Protein AF-A0A940QB55-F1 (afdb_monomer_lite)

Foldseek 3Di:
DVVVVVVVVVVVVVVLVPPDDPPDDDDDDDDPQPQCVVPVVQKDFQDKFKWFFQAWWFFASDPVDDHGQGIDHGGDIWIFGIWGQDPVRFIKTFTWDDPPPPDPDTTTGIDTCVRIDTDDFLVNQCVVCVVQKDFDDCLCQPPQDDAWFFWARHVLADTLDIGGRQFADHCVRDVPDPCQPFGIWHADPLRWIKGWGQWGATRVGDIDGGIIARSVCRPDPDCVVSPDDSVPRPDDDPPPPPPQDPVNSVVVVVVVVCVVCVDPPPPVPVVVVVVVVVVVVVVVVVVVD

Structure (mmCIF, N/CA/C/O backbone):
data_AF-A0A940QB55-F1
#
_entry.id   AF-A0A940QB55-F1
#
loop_
_atom_site.group_PDB
_atom_site.id
_atom_site.type_symbol
_atom_site.label_atom_id
_atom_site.label_alt_id
_atom_site.label_comp_id
_atom_site.label_asym_id
_atom_site.label_entity_id
_atom_site.label_seq_id
_atom_site.pdbx_PDB_ins_code
_atom_site.Cartn_x
_atom_site.Cartn_y
_atom_site.Cartn_z
_atom_site.occupancy
_atom_site.B_iso_or_equiv
_atom_site.auth_seq_id
_atom_site.auth_comp_id
_atom_site.auth_asym_id
_atom_site.auth_atom_id
_atom_site.pdbx_PDB_model_num
ATOM 1 N N . MET A 1 1 ? -44.542 10.609 -43.716 1.00 54.72 1 MET A N 1
ATOM 2 C CA . MET A 1 1 ? -43.859 11.717 -43.005 1.00 54.72 1 MET A CA 1
ATOM 3 C C . MET A 1 1 ? -44.189 11.763 -41.510 1.00 54.72 1 MET A C 1
ATOM 5 O O . MET A 1 1 ? -43.273 11.590 -40.723 1.00 54.72 1 MET A O 1
ATOM 9 N N . LYS A 1 2 ? -45.463 11.872 -41.085 1.00 52.88 2 LYS A N 1
ATOM 10 C CA . LYS A 1 2 ? -45.844 11.951 -39.650 1.00 52.88 2 LYS A CA 1
ATOM 11 C C . LYS A 1 2 ? -45.345 10.788 -38.764 1.00 52.88 2 LYS A C 1
ATOM 13 O O . LYS A 1 2 ? -44.892 11.028 -37.656 1.00 52.88 2 LYS A O 1
ATOM 18 N N . ARG A 1 3 ? -45.372 9.541 -39.261 1.00 61.94 3 ARG A N 1
ATOM 19 C CA . ARG A 1 3 ? -44.905 8.355 -38.508 1.00 61.94 3 ARG A CA 1
ATOM 20 C C . ARG A 1 3 ? -43.384 8.317 -38.310 1.00 61.94 3 ARG A C 1
ATOM 22 O O . ARG A 1 3 ? -42.925 7.931 -37.249 1.00 61.94 3 ARG A O 1
ATOM 29 N N . ILE A 1 4 ? -42.624 8.786 -39.303 1.00 72.06 4 ILE A N 1
ATOM 30 C CA . ILE A 1 4 ? -41.155 8.859 -39.238 1.00 72.06 4 ILE A CA 1
ATOM 31 C C . ILE A 1 4 ? -40.734 9.919 -38.215 1.00 72.06 4 ILE A C 1
ATOM 33 O O . ILE A 1 4 ? -39.857 9.671 -37.399 1.00 72.06 4 ILE A O 1
ATOM 37 N N . MET A 1 5 ? -41.421 11.064 -38.195 1.00 69.62 5 MET A N 1
ATOM 38 C CA . MET A 1 5 ? -41.139 12.146 -37.248 1.00 69.62 5 MET A CA 1
ATOM 39 C C . MET A 1 5 ? -41.408 11.737 -35.791 1.00 69.62 5 MET A C 1
ATOM 41 O O . MET A 1 5 ? -40.635 12.093 -34.911 1.00 69.62 5 MET A O 1
ATOM 45 N N . ILE A 1 6 ? -42.452 10.933 -35.547 1.00 78.94 6 ILE A N 1
ATOM 46 C CA . ILE A 1 6 ? -42.757 10.368 -34.221 1.00 78.94 6 ILE A CA 1
ATOM 47 C C . ILE A 1 6 ? -41.680 9.366 -33.782 1.00 78.94 6 ILE A C 1
ATOM 49 O O . ILE A 1 6 ? -41.240 9.423 -32.639 1.00 78.94 6 ILE A O 1
ATOM 53 N N . CYS A 1 7 ? -41.217 8.487 -34.680 1.00 75.94 7 CYS A N 1
ATOM 54 C CA . CYS A 1 7 ? -40.133 7.552 -34.371 1.00 75.94 7 CYS A CA 1
ATOM 55 C C . CYS A 1 7 ? -38.822 8.277 -34.045 1.00 75.94 7 CYS A C 1
ATOM 57 O O . CYS A 1 7 ? -38.175 7.932 -33.065 1.00 75.94 7 CYS A O 1
ATOM 59 N N . VAL A 1 8 ? -38.463 9.318 -34.805 1.00 80.56 8 VAL A N 1
ATOM 60 C CA . VAL A 1 8 ? -37.256 10.118 -34.537 1.00 80.56 8 VAL A CA 1
ATOM 61 C C . VAL A 1 8 ? -37.351 10.819 -33.179 1.00 80.56 8 VAL A C 1
ATOM 63 O O . VAL A 1 8 ? -36.394 10.784 -32.411 1.00 80.56 8 VAL A O 1
ATOM 66 N N . PHE A 1 9 ? -38.513 11.382 -32.833 1.00 77.88 9 PHE A N 1
ATOM 67 C CA . PHE A 1 9 ? -38.719 12.018 -31.528 1.00 77.88 9 PHE A CA 1
ATOM 68 C C . PHE A 1 9 ? -38.646 11.018 -30.364 1.00 77.88 9 PHE A C 1
ATOM 70 O O . PHE A 1 9 ? -38.050 11.325 -29.337 1.00 77.88 9 PHE A O 1
ATOM 77 N N . LEU A 1 10 ? -39.199 9.812 -30.532 1.00 78.75 10 LEU A N 1
ATOM 78 C CA . LEU A 1 10 ? -39.105 8.728 -29.547 1.00 78.75 10 LEU A CA 1
ATOM 79 C C . LEU A 1 10 ? -37.671 8.221 -29.377 1.00 78.75 10 LEU A C 1
ATOM 81 O O . LEU A 1 10 ? -37.257 7.977 -28.250 1.00 78.75 10 LEU A O 1
ATOM 85 N N . CYS A 1 11 ? -36.901 8.106 -30.461 1.00 73.69 11 CYS A N 1
ATOM 86 C CA . CYS A 1 11 ? -35.489 7.730 -30.392 1.00 73.69 11 CYS A CA 1
ATOM 87 C C . CYS A 1 11 ? -34.655 8.789 -29.659 1.00 73.69 11 CYS A C 1
ATOM 89 O O . CYS A 1 11 ? -33.849 8.432 -28.807 1.00 73.69 11 CYS A O 1
ATOM 91 N N . ILE A 1 12 ? -34.883 10.080 -29.924 1.00 75.31 12 ILE A N 1
ATOM 92 C CA . ILE A 1 12 ? -34.192 11.175 -29.221 1.00 75.31 12 ILE A CA 1
ATOM 93 C C . ILE A 1 12 ? -34.605 11.217 -27.740 1.00 75.31 12 ILE A C 1
ATOM 95 O O . ILE A 1 12 ? -33.749 11.358 -26.869 1.00 75.31 12 ILE A O 1
ATOM 99 N N . ALA A 1 13 ? -35.893 11.021 -27.436 1.00 73.06 13 ALA A N 1
ATOM 100 C CA . ALA A 1 13 ? -36.384 10.947 -26.061 1.00 73.06 13 ALA A CA 1
ATOM 101 C C . ALA A 1 13 ? -35.797 9.743 -25.301 1.00 73.06 13 ALA A C 1
ATOM 103 O O . ALA A 1 13 ? -35.349 9.900 -24.169 1.00 73.06 13 ALA A O 1
ATOM 104 N N . LEU A 1 14 ? -35.714 8.566 -25.930 1.00 68.94 14 LEU A N 1
ATOM 105 C CA . LEU A 1 14 ? -35.063 7.388 -25.349 1.00 68.94 14 LEU A CA 1
ATOM 106 C C . LEU A 1 14 ? -33.572 7.642 -25.091 1.00 68.94 14 LEU A C 1
ATOM 108 O O . LEU A 1 14 ? -33.109 7.390 -23.984 1.00 68.94 14 LEU A O 1
ATOM 112 N N . LEU A 1 15 ? -32.843 8.223 -26.049 1.00 67.06 15 LEU A N 1
ATOM 113 C CA . LEU A 1 15 ? -31.425 8.570 -25.881 1.00 67.06 15 LEU A CA 1
ATOM 114 C C . LEU A 1 15 ? -31.189 9.580 -24.743 1.00 67.06 15 LEU A C 1
ATOM 116 O O . LEU A 1 15 ? -30.159 9.510 -24.083 1.00 67.06 15 LEU A O 1
ATOM 120 N N . SER A 1 16 ? -32.150 10.470 -24.461 1.00 62.12 16 SER A N 1
ATOM 121 C CA . SER A 1 16 ? -32.064 11.408 -23.330 1.00 62.12 16 SER A CA 1
ATOM 122 C C . SER A 1 16 ? -32.343 10.776 -21.958 1.00 62.12 16 SER A C 1
ATOM 124 O O . SER A 1 16 ? -31.808 11.244 -20.957 1.00 62.12 16 SER A O 1
ATOM 126 N N . VAL A 1 17 ? -33.130 9.692 -21.897 1.00 61.66 17 VAL A N 1
ATOM 127 C CA . VAL A 1 17 ? -33.381 8.926 -20.657 1.00 61.66 17 VAL A CA 1
ATOM 128 C C . VAL A 1 17 ? -32.209 7.991 -20.334 1.00 61.66 17 VAL A C 1
ATOM 130 O O . VAL A 1 17 ? -31.945 7.722 -19.166 1.00 61.66 17 VAL A O 1
ATOM 133 N N . PHE A 1 18 ? -31.451 7.567 -21.350 1.00 54.59 18 PHE A N 1
ATOM 134 C CA . PHE A 1 18 ? -30.158 6.886 -21.200 1.00 54.59 18 PHE A CA 1
ATOM 135 C C . PHE A 1 18 ? -28.970 7.858 -21.137 1.00 54.59 18 PHE A C 1
ATOM 137 O O . PHE A 1 18 ? -27.846 7.456 -21.438 1.00 54.59 18 PHE A O 1
ATOM 144 N N . GLY A 1 19 ? -29.203 9.125 -20.761 1.00 52.44 19 GLY A N 1
ATOM 145 C CA . GLY A 1 19 ? -28.137 10.082 -20.470 1.00 52.44 19 GLY A CA 1
ATOM 146 C C . GLY A 1 19 ? -27.117 9.424 -19.546 1.00 52.44 19 GLY A C 1
ATOM 147 O O . GLY A 1 19 ? -27.460 9.030 -18.431 1.00 52.44 19 GLY A O 1
ATOM 148 N N . GLY A 1 20 ? -25.915 9.202 -20.084 1.00 55.72 20 GLY A N 1
ATOM 149 C CA . GLY A 1 20 ? -24.907 8.327 -19.503 1.00 55.72 20 GLY A CA 1
ATOM 150 C C . GLY A 1 20 ? -24.698 8.642 -18.033 1.00 55.72 20 GLY A C 1
ATOM 151 O O . GLY A 1 20 ? -24.507 9.800 -17.660 1.00 55.72 20 GLY A O 1
ATOM 152 N N . LYS A 1 21 ? -24.743 7.608 -17.190 1.00 51.72 21 LYS A N 1
ATOM 153 C CA . LYS A 1 21 ? -24.207 7.736 -15.839 1.00 51.72 21 LYS A CA 1
ATOM 154 C C . LYS A 1 21 ? -22.779 8.245 -16.002 1.00 51.72 21 LYS A C 1
ATOM 156 O O . LYS A 1 21 ? -22.009 7.630 -16.738 1.00 51.72 21 LYS A O 1
ATOM 161 N N . ALA A 1 22 ? -22.456 9.371 -15.373 1.00 53.03 22 ALA A N 1
ATOM 162 C CA . ALA A 1 22 ? -21.068 9.753 -15.202 1.00 53.03 22 ALA A CA 1
ATOM 163 C C . ALA A 1 22 ? -20.411 8.602 -14.436 1.00 53.03 22 ALA A C 1
ATOM 165 O O . ALA A 1 22 ? -20.727 8.365 -13.271 1.00 53.03 22 ALA A O 1
ATOM 166 N N . VAL A 1 23 ? -19.608 7.811 -15.140 1.00 49.75 23 VAL A N 1
ATOM 167 C CA . VAL A 1 23 ? -18.734 6.831 -14.515 1.00 49.75 23 VAL A CA 1
ATOM 168 C C . VAL A 1 23 ? -17.526 7.641 -14.095 1.00 49.75 23 VAL A C 1
ATOM 170 O O . VAL A 1 23 ? -16.747 8.085 -14.937 1.00 49.75 23 VAL A O 1
ATOM 173 N N . PHE A 1 24 ? -17.446 7.927 -12.805 1.00 47.84 24 PHE A N 1
ATOM 174 C CA . PHE A 1 24 ? -16.219 8.423 -12.214 1.00 47.84 24 PHE A CA 1
ATOM 175 C C . PHE A 1 24 ? -15.298 7.211 -12.129 1.00 47.84 24 PHE A C 1
ATOM 177 O O . PHE A 1 24 ? -15.602 6.257 -11.420 1.00 47.84 24 PHE A O 1
ATOM 184 N N . ALA A 1 25 ? -14.270 7.194 -12.971 1.00 49.06 25 ALA A N 1
ATOM 185 C CA . ALA A 1 25 ? -13.170 6.263 -12.806 1.00 49.06 25 ALA A CA 1
ATOM 186 C C . ALA A 1 25 ? -12.277 6.813 -11.694 1.00 49.06 25 ALA A C 1
ATOM 188 O O . ALA A 1 25 ? -12.025 8.022 -11.659 1.00 49.06 25 ALA A O 1
ATOM 189 N N . ASP A 1 26 ? -11.826 5.942 -10.798 1.00 56.31 26 ASP A N 1
ATOM 190 C CA . ASP A 1 26 ? -10.832 6.308 -9.800 1.00 56.31 26 ASP A CA 1
ATOM 191 C C . ASP A 1 26 ? -9.563 6.790 -10.511 1.00 56.31 26 ASP A C 1
ATOM 193 O O . ASP A 1 26 ? -9.083 6.168 -11.463 1.00 56.31 26 ASP A O 1
ATOM 197 N N . ALA A 1 27 ? -9.047 7.944 -10.088 1.00 65.69 27 ALA A N 1
ATOM 198 C CA . ALA A 1 27 ? -7.796 8.465 -10.610 1.00 65.69 27 ALA A CA 1
ATOM 199 C C . ALA A 1 27 ? -6.645 7.705 -9.943 1.00 65.69 27 ALA A C 1
ATOM 201 O O . ALA A 1 27 ? -6.356 7.908 -8.764 1.00 65.69 27 ALA A O 1
ATOM 202 N N . ILE A 1 28 ? -5.995 6.824 -10.700 1.00 71.88 28 ILE A N 1
ATOM 203 C CA . ILE A 1 28 ? -4.749 6.188 -10.276 1.00 71.88 28 ILE A CA 1
ATOM 204 C C . ILE A 1 28 ? -3.623 7.193 -10.519 1.00 71.88 28 ILE A C 1
ATOM 206 O O . ILE A 1 28 ? -3.554 7.815 -11.578 1.00 71.88 28 ILE A O 1
ATOM 210 N N . ALA A 1 29 ? -2.751 7.378 -9.529 1.00 75.25 29 ALA A N 1
ATOM 211 C CA . ALA A 1 29 ? -1.549 8.177 -9.717 1.00 75.25 29 ALA A CA 1
ATOM 212 C C . ALA A 1 29 ? -0.678 7.533 -10.807 1.00 75.25 29 ALA A C 1
ATOM 214 O O . ALA A 1 29 ? -0.324 6.362 -10.703 1.00 75.25 29 ALA A O 1
ATOM 215 N N . GLU A 1 30 ? -0.331 8.296 -11.838 1.00 82.38 30 GLU A N 1
ATOM 216 C CA . GLU A 1 30 ? 0.499 7.818 -12.943 1.00 82.38 30 GLU A CA 1
ATOM 217 C C . GLU A 1 30 ? 1.975 8.219 -12.746 1.00 82.38 30 GLU A C 1
ATOM 219 O O . GLU A 1 30 ? 2.271 9.231 -12.089 1.00 82.38 30 GLU A O 1
ATOM 224 N N . PRO A 1 31 ? 2.936 7.448 -13.286 1.00 83.25 31 PRO A N 1
ATOM 225 C CA . PRO A 1 31 ? 4.327 7.876 -13.375 1.00 83.25 31 PRO A CA 1
ATOM 226 C C . PRO A 1 31 ? 4.440 9.133 -14.244 1.00 83.25 31 PRO A C 1
ATOM 228 O O . PRO A 1 31 ? 3.692 9.278 -15.201 1.00 83.25 31 PRO A O 1
ATOM 231 N N . ALA A 1 32 ? 5.407 10.009 -13.958 1.00 83.19 32 ALA A N 1
ATOM 232 C CA . ALA A 1 32 ? 5.678 11.189 -14.788 1.00 83.19 32 ALA A CA 1
ATOM 233 C C . ALA A 1 32 ? 6.551 10.867 -16.025 1.00 83.19 32 ALA A C 1
ATOM 235 O O . ALA A 1 32 ? 6.978 11.768 -16.749 1.00 83.19 32 ALA A O 1
ATOM 236 N N . ASN A 1 33 ? 6.813 9.580 -16.270 1.00 89.31 33 ASN A N 1
ATOM 237 C CA . ASN A 1 33 ? 7.751 9.110 -17.274 1.00 89.31 33 ASN A CA 1
ATOM 238 C C . ASN A 1 33 ? 7.129 9.171 -18.679 1.00 89.31 33 ASN A C 1
ATOM 240 O O . ASN A 1 33 ? 6.020 8.685 -18.913 1.00 89.31 33 ASN A O 1
ATOM 244 N N . GLN A 1 34 ? 7.873 9.719 -19.643 1.00 90.69 34 GLN A N 1
ATOM 245 C CA . GLN A 1 34 ? 7.370 9.938 -21.002 1.00 90.69 34 GLN A CA 1
ATOM 246 C C . GLN A 1 34 ? 7.014 8.634 -21.732 1.00 90.69 34 GLN A C 1
ATOM 248 O O . GLN A 1 34 ? 5.987 8.582 -22.404 1.00 90.69 34 GLN A O 1
ATOM 253 N N . PHE A 1 35 ? 7.811 7.569 -21.579 1.00 93.25 35 PHE A N 1
ATOM 254 C CA . PHE A 1 35 ? 7.523 6.293 -22.239 1.00 93.25 35 PHE A CA 1
ATOM 255 C C . PHE A 1 35 ? 6.192 5.697 -21.766 1.00 93.25 35 PHE A C 1
ATOM 257 O O . PHE A 1 35 ? 5.425 5.205 -22.595 1.00 93.25 35 PHE A O 1
ATOM 264 N N . TYR A 1 36 ? 5.893 5.789 -20.463 1.00 91.81 36 TYR A N 1
ATOM 265 C CA . TYR A 1 36 ? 4.592 5.386 -19.921 1.00 91.81 36 TYR A CA 1
ATOM 266 C C . TYR A 1 36 ? 3.453 6.185 -20.572 1.00 91.81 36 TYR A C 1
ATOM 268 O O . TYR A 1 36 ? 2.487 5.595 -21.050 1.00 91.81 36 TYR A O 1
ATOM 276 N N . HIS A 1 37 ? 3.572 7.515 -20.643 1.00 90.75 37 HIS A N 1
ATOM 277 C CA . HIS A 1 37 ? 2.527 8.370 -21.220 1.00 90.75 37 HIS A CA 1
ATOM 278 C C . HIS A 1 37 ? 2.306 8.144 -22.719 1.00 90.75 37 HIS A C 1
ATOM 280 O O . HIS A 1 37 ? 1.178 8.284 -23.199 1.00 90.75 37 HIS A O 1
ATOM 286 N N . ASP A 1 38 ? 3.357 7.773 -23.448 1.00 94.06 38 ASP A N 1
ATOM 287 C CA . ASP A 1 38 ? 3.263 7.439 -24.868 1.00 94.06 38 ASP A CA 1
ATOM 288 C C . ASP A 1 38 ? 2.656 6.041 -25.090 1.00 94.06 38 ASP A C 1
ATOM 290 O O . ASP A 1 38 ? 1.961 5.827 -26.087 1.00 94.06 38 ASP A O 1
ATOM 294 N N . ASN A 1 39 ? 2.847 5.109 -24.144 1.00 92.94 39 ASN A N 1
ATOM 295 C CA . ASN A 1 39 ? 2.444 3.700 -24.263 1.00 92.94 39 ASN A CA 1
ATOM 296 C C . ASN A 1 39 ? 1.624 3.176 -23.056 1.00 92.94 39 ASN A C 1
ATOM 298 O O . ASN A 1 39 ? 1.875 2.071 -22.566 1.00 92.94 39 ASN A O 1
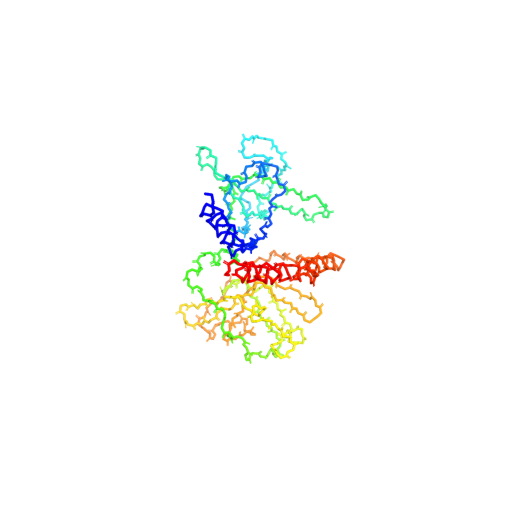ATOM 302 N N . PRO A 1 40 ? 0.581 3.883 -22.576 1.00 88.25 40 PRO A N 1
ATOM 303 C CA . PRO A 1 40 ? -0.070 3.549 -21.305 1.00 88.25 40 PRO A CA 1
ATOM 304 C C . PRO A 1 40 ? -0.850 2.229 -21.362 1.00 88.25 40 PRO A C 1
ATOM 306 O O . PRO A 1 40 ? -1.083 1.591 -20.345 1.00 88.25 40 PRO A O 1
ATOM 309 N N . ARG A 1 41 ? -1.262 1.798 -22.562 1.00 91.31 41 ARG A N 1
ATOM 310 C CA . ARG A 1 41 ? -2.000 0.538 -22.772 1.00 91.31 41 ARG A CA 1
ATOM 311 C C . ARG A 1 41 ? -1.107 -0.695 -22.812 1.00 91.31 41 ARG A C 1
ATOM 313 O O . ARG A 1 41 ? -1.628 -1.805 -22.792 1.00 91.31 41 ARG A O 1
ATOM 320 N N . GLU A 1 42 ? 0.196 -0.490 -22.936 1.00 94.19 42 GLU A N 1
ATOM 321 C CA . GLU A 1 42 ? 1.201 -1.554 -22.932 1.00 94.19 42 GLU A CA 1
ATOM 322 C C . GLU A 1 42 ? 1.790 -1.751 -21.530 1.00 94.19 42 GLU A C 1
ATOM 324 O O . GLU A 1 42 ? 2.576 -2.667 -21.308 1.00 94.19 42 GLU A O 1
ATOM 329 N N . CYS A 1 43 ? 1.381 -0.907 -20.578 1.00 92.75 43 CYS A N 1
ATOM 330 C CA . CYS A 1 43 ? 1.761 -0.992 -19.181 1.00 92.75 43 CYS A CA 1
ATOM 331 C C . CYS A 1 43 ? 0.618 -1.614 -18.368 1.00 92.75 43 CYS A C 1
ATOM 333 O O . CYS A 1 43 ? -0.520 -1.144 -18.403 1.00 92.75 43 CYS A O 1
ATOM 335 N N . GLU A 1 44 ? 0.926 -2.660 -17.611 1.00 92.81 44 GLU A N 1
ATOM 336 C CA . GLU A 1 44 ? 0.021 -3.280 -16.651 1.00 92.81 44 GLU A CA 1
ATOM 337 C C . GLU A 1 44 ? 0.128 -2.573 -15.299 1.00 92.81 44 GLU A C 1
ATOM 339 O O . GLU A 1 44 ? 1.228 -2.338 -14.799 1.00 92.81 44 GLU A O 1
ATOM 344 N N . PHE A 1 45 ? -1.014 -2.242 -14.694 1.00 88.88 45 PHE A N 1
ATOM 345 C CA . PHE A 1 45 ? -1.064 -1.743 -13.323 1.00 88.88 45 PHE A CA 1
ATOM 346 C C . PHE A 1 45 ? -1.037 -2.919 -12.339 1.00 88.88 45 PHE A C 1
ATOM 348 O O . PHE A 1 45 ? -1.907 -3.784 -12.402 1.00 88.88 45 PHE A O 1
ATOM 355 N N . ILE A 1 46 ? -0.071 -2.925 -11.418 1.00 85.81 46 ILE A N 1
ATOM 356 C CA . ILE A 1 46 ? 0.190 -4.038 -10.482 1.00 85.81 46 ILE A CA 1
ATOM 357 C C . ILE A 1 46 ? -0.078 -3.680 -9.012 1.00 85.81 46 ILE A C 1
ATOM 359 O O . ILE A 1 46 ? 0.485 -4.305 -8.113 1.00 85.81 46 ILE A O 1
ATOM 363 N N . SER A 1 47 ? -0.897 -2.652 -8.760 1.00 82.19 47 SER A N 1
ATOM 364 C CA . SER A 1 47 ? -0.975 -1.968 -7.461 1.00 82.19 47 SER A CA 1
ATOM 365 C C . SER A 1 47 ? 0.377 -1.357 -7.055 1.00 82.19 47 SER A C 1
ATOM 367 O O . SER A 1 47 ? 1.440 -1.728 -7.543 1.00 82.19 47 SER A O 1
ATOM 369 N N . TRP A 1 48 ? 0.382 -0.352 -6.179 1.00 82.56 48 TRP A N 1
ATOM 370 C CA . TRP A 1 48 ? 1.649 0.257 -5.763 1.00 82.56 48 TRP A CA 1
ATOM 371 C C . TRP A 1 48 ? 2.472 -0.726 -4.921 1.00 82.56 48 TRP A C 1
ATOM 373 O O . TRP A 1 48 ? 2.061 -1.142 -3.838 1.00 82.56 48 TRP A O 1
ATOM 383 N N . ARG A 1 49 ? 3.652 -1.089 -5.421 1.00 85.31 49 ARG A N 1
ATOM 384 C CA . ARG A 1 49 ? 4.584 -2.028 -4.798 1.00 85.31 49 ARG A CA 1
ATOM 385 C C . ARG A 1 49 ? 5.874 -1.345 -4.381 1.00 85.31 49 ARG A C 1
ATOM 387 O O . ARG A 1 49 ? 6.326 -0.391 -5.016 1.00 85.31 49 ARG A O 1
ATOM 394 N N . SER A 1 50 ? 6.463 -1.878 -3.317 1.00 87.56 50 SER A N 1
ATOM 395 C CA . SER A 1 50 ? 7.786 -1.503 -2.826 1.00 87.56 50 SER A CA 1
ATOM 396 C C . SER A 1 50 ? 8.766 -2.613 -3.178 1.00 87.56 50 SER A C 1
ATOM 398 O O . SER A 1 50 ? 8.469 -3.787 -2.968 1.00 87.56 50 SER A O 1
ATOM 400 N N . PHE A 1 51 ? 9.944 -2.254 -3.672 1.00 89.75 51 PHE A N 1
ATOM 401 C CA . PHE A 1 51 ? 10.976 -3.215 -4.041 1.00 89.75 51 PHE A CA 1
ATOM 402 C C . PHE A 1 51 ? 12.326 -2.822 -3.457 1.00 89.75 51 PHE A C 1
ATOM 404 O O . PHE A 1 51 ? 12.684 -1.647 -3.470 1.00 89.75 51 PHE A O 1
ATOM 411 N N . GLU A 1 52 ? 13.094 -3.809 -3.006 1.00 92.81 52 GLU A N 1
ATOM 412 C CA . GLU A 1 52 ? 14.514 -3.661 -2.702 1.00 92.81 52 GLU A CA 1
ATOM 413 C C . GLU A 1 52 ? 15.343 -3.962 -3.956 1.00 92.81 52 GLU A C 1
ATOM 415 O O . GLU A 1 52 ? 15.151 -4.978 -4.631 1.00 92.81 52 GLU A O 1
ATOM 420 N N . VAL A 1 53 ? 16.297 -3.089 -4.260 1.00 92.62 53 VAL A N 1
ATOM 421 C CA . VAL A 1 53 ? 17.216 -3.251 -5.389 1.00 92.62 53 VAL A CA 1
ATOM 422 C C . VAL A 1 53 ? 18.287 -4.295 -5.052 1.00 92.62 53 VAL A C 1
ATOM 424 O O . VAL A 1 53 ? 19.037 -4.156 -4.083 1.00 92.62 53 VAL A O 1
ATOM 427 N N . ARG A 1 54 ? 18.405 -5.348 -5.869 1.00 95.00 54 ARG A N 1
ATOM 428 C CA . ARG A 1 54 ? 19.298 -6.496 -5.604 1.00 95.00 54 ARG A CA 1
ATOM 429 C C . ARG A 1 54 ? 20.760 -6.231 -5.957 1.00 95.00 54 ARG A C 1
ATOM 431 O O . ARG A 1 54 ? 21.662 -6.819 -5.346 1.00 95.00 54 ARG A O 1
ATOM 438 N N . GLU A 1 55 ? 20.989 -5.357 -6.928 1.00 93.19 55 GLU A N 1
ATOM 439 C CA . GLU A 1 55 ? 22.304 -4.964 -7.431 1.00 93.19 55 GLU A CA 1
ATOM 440 C C . GLU A 1 55 ? 22.277 -3.546 -8.010 1.00 93.19 55 GLU A C 1
ATOM 442 O O . GLU A 1 55 ? 21.240 -3.098 -8.498 1.00 93.19 55 GLU A O 1
ATOM 447 N N . ASP A 1 56 ? 23.416 -2.847 -7.965 1.00 93.44 56 ASP A N 1
ATOM 448 C CA . ASP A 1 56 ? 23.568 -1.518 -8.567 1.00 93.44 56 ASP A CA 1
ATOM 449 C C . ASP A 1 56 ? 23.122 -1.549 -10.034 1.00 93.44 56 ASP A C 1
ATOM 451 O O . ASP A 1 56 ? 23.674 -2.296 -10.846 1.00 93.44 56 ASP A O 1
ATOM 455 N N . SER A 1 57 ? 22.115 -0.744 -10.364 1.00 91.94 57 SER A N 1
ATOM 456 C CA . SER A 1 57 ? 21.406 -0.830 -11.638 1.00 91.94 57 SER A CA 1
ATOM 457 C C . SER A 1 57 ? 21.109 0.557 -12.202 1.00 91.94 57 SER A C 1
ATOM 459 O O . SER A 1 57 ? 20.708 1.456 -11.460 1.00 91.94 57 SER A O 1
ATOM 461 N N . PRO A 1 58 ? 21.288 0.774 -13.518 1.00 91.44 58 PRO A N 1
ATOM 462 C CA . PRO A 1 58 ? 20.855 2.013 -14.141 1.00 91.44 58 PRO A CA 1
ATOM 463 C C . PRO A 1 58 ? 19.327 2.079 -14.172 1.00 91.44 58 PRO A C 1
ATOM 465 O O . PRO A 1 58 ? 18.662 1.071 -14.401 1.00 91.44 58 PRO A O 1
ATOM 468 N N . LEU A 1 59 ? 18.797 3.287 -14.022 1.00 89.94 59 LEU A N 1
ATOM 469 C CA . LEU A 1 59 ? 17.426 3.597 -14.404 1.00 89.94 59 LEU A CA 1
ATOM 470 C C . LEU A 1 59 ? 17.430 4.135 -15.821 1.00 89.94 59 LEU A C 1
ATOM 472 O O . LEU A 1 59 ? 18.186 5.062 -16.130 1.00 89.94 59 LEU A O 1
ATOM 476 N N . LEU A 1 60 ? 16.603 3.547 -16.670 1.00 93.75 60 LEU A N 1
ATOM 477 C CA . LEU A 1 60 ? 16.522 3.900 -18.078 1.00 93.75 60 LEU A CA 1
ATOM 478 C C . LEU A 1 60 ? 15.371 4.877 -18.324 1.00 93.75 60 LEU A C 1
ATOM 480 O O . LEU A 1 60 ? 14.350 4.825 -17.640 1.00 93.75 60 LEU A O 1
ATOM 484 N N . GLU A 1 61 ? 15.534 5.778 -19.292 1.00 91.56 61 GLU A N 1
ATOM 485 C CA . GLU A 1 61 ? 14.446 6.670 -19.721 1.00 91.56 61 GLU A CA 1
ATOM 486 C C . GLU A 1 61 ? 13.283 5.868 -20.314 1.00 91.56 61 GLU A C 1
ATOM 488 O O . GLU A 1 61 ? 12.119 6.157 -20.025 1.00 91.56 61 GLU A O 1
ATOM 493 N N . THR A 1 62 ? 13.610 4.827 -21.086 1.00 93.56 62 THR A N 1
ATOM 494 C CA . THR A 1 62 ? 12.666 3.876 -21.674 1.00 93.56 62 THR A CA 1
ATOM 495 C C . THR A 1 62 ? 13.167 2.441 -21.462 1.00 93.56 62 THR A C 1
ATOM 497 O O . THR A 1 62 ? 14.372 2.228 -21.333 1.00 93.56 62 THR A O 1
ATOM 500 N N . PRO A 1 63 ? 12.285 1.428 -21.456 1.00 92.88 63 PRO A N 1
ATOM 501 C CA . PRO A 1 63 ? 12.703 0.027 -21.393 1.00 92.88 63 PRO A CA 1
ATOM 502 C C . PRO A 1 63 ? 13.288 -0.486 -22.724 1.00 92.88 63 PRO A C 1
ATOM 504 O O . PRO A 1 63 ? 13.760 -1.617 -22.795 1.00 92.88 63 PRO A O 1
ATOM 507 N N . LEU A 1 64 ? 13.240 0.315 -23.799 1.00 90.38 64 LEU A N 1
ATOM 508 C CA . LEU A 1 64 ? 13.606 -0.093 -25.162 1.00 90.38 64 LEU A CA 1
ATOM 509 C C . LEU A 1 64 ? 14.969 0.434 -25.625 1.00 90.38 64 LEU A C 1
ATOM 511 O O . LEU A 1 64 ? 15.475 0.013 -26.668 1.00 90.38 64 LEU A O 1
ATOM 515 N N . ASP A 1 65 ? 15.568 1.357 -24.880 1.00 86.25 65 ASP A N 1
ATOM 516 C CA . ASP A 1 65 ? 16.880 1.921 -25.170 1.00 86.25 65 ASP A CA 1
ATOM 517 C C . ASP A 1 65 ? 17.803 1.856 -23.945 1.00 86.25 65 ASP A C 1
ATOM 519 O O . ASP A 1 65 ? 17.441 1.365 -22.885 1.00 86.25 65 ASP A O 1
ATOM 523 N N . SER A 1 66 ? 19.057 2.279 -24.108 1.00 87.00 66 SER A N 1
ATOM 524 C CA . SER A 1 66 ? 20.052 2.286 -23.024 1.00 87.00 66 SER A CA 1
ATOM 525 C C . SER A 1 66 ? 20.339 3.693 -22.490 1.00 87.00 66 SER A C 1
ATOM 527 O O . SER A 1 66 ? 21.412 3.920 -21.914 1.00 87.00 66 SER A O 1
ATOM 529 N N . VAL A 1 67 ? 19.441 4.657 -22.721 1.00 90.38 67 VAL A N 1
ATOM 530 C CA . VAL A 1 67 ? 19.603 6.026 -22.222 1.00 90.38 67 VAL A CA 1
ATOM 531 C C . VAL A 1 67 ? 19.324 6.029 -20.724 1.00 90.38 67 VAL A C 1
ATOM 533 O O . VAL A 1 67 ? 18.278 5.584 -20.265 1.00 90.38 67 VAL A O 1
ATOM 536 N N . LYS A 1 68 ? 20.298 6.498 -19.941 1.00 89.00 68 LYS A N 1
ATOM 537 C CA . LYS A 1 68 ? 20.231 6.469 -18.478 1.00 89.00 68 LYS A CA 1
ATOM 538 C C . LYS A 1 68 ? 19.606 7.755 -17.947 1.00 89.00 68 LYS A C 1
ATOM 540 O O . LYS A 1 68 ? 20.175 8.822 -18.164 1.00 89.00 68 LYS A O 1
ATOM 545 N N . ASN A 1 69 ? 18.539 7.624 -17.165 1.00 84.56 69 ASN A N 1
ATOM 546 C CA . ASN A 1 69 ? 17.941 8.712 -16.389 1.00 84.56 69 ASN A CA 1
ATOM 547 C C . ASN A 1 69 ? 18.472 8.769 -14.942 1.00 84.56 69 ASN A C 1
ATOM 549 O O . ASN A 1 69 ? 18.286 9.743 -14.216 1.00 84.56 69 ASN A O 1
ATOM 553 N N . GLY A 1 70 ? 19.168 7.722 -14.496 1.00 86.88 70 GLY A N 1
ATOM 554 C CA . GLY A 1 70 ? 19.725 7.663 -13.151 1.00 86.88 70 GLY A CA 1
ATOM 555 C C . GLY A 1 70 ? 20.387 6.331 -12.838 1.00 86.88 70 GLY A C 1
ATOM 556 O O . GLY A 1 70 ? 20.665 5.517 -13.722 1.00 86.88 70 GLY A O 1
ATOM 557 N N . GLU A 1 71 ? 20.640 6.118 -11.556 1.00 87.88 71 GLU A N 1
ATOM 558 C CA . GLU A 1 71 ? 21.155 4.869 -11.016 1.00 87.88 71 GLU A CA 1
ATOM 559 C C . GLU A 1 71 ? 20.512 4.633 -9.653 1.00 87.88 71 GLU A C 1
ATOM 561 O O . GLU A 1 71 ? 20.325 5.585 -8.895 1.00 87.88 71 GLU A O 1
ATOM 566 N N . VAL A 1 72 ? 20.197 3.375 -9.369 1.00 88.44 72 VAL A N 1
ATOM 567 C CA . VAL A 1 72 ? 19.789 2.900 -8.050 1.00 88.44 72 VAL A CA 1
ATOM 568 C C . VAL A 1 72 ? 20.837 1.939 -7.517 1.00 88.44 72 VAL A C 1
ATOM 570 O O . VAL A 1 72 ? 21.447 1.166 -8.264 1.00 88.44 72 VAL A O 1
ATOM 573 N N . LYS A 1 73 ? 21.084 2.015 -6.218 1.00 90.75 73 LYS A N 1
ATOM 574 C CA . LYS A 1 73 ? 22.096 1.231 -5.520 1.00 90.75 73 LYS A CA 1
ATOM 575 C C . LYS A 1 73 ? 21.487 0.012 -4.869 1.00 90.75 73 LYS A C 1
ATOM 577 O O . LYS A 1 73 ? 20.337 0.011 -4.435 1.00 90.75 73 LYS A O 1
ATOM 582 N N . LYS A 1 74 ? 22.292 -1.042 -4.768 1.00 92.44 74 LYS A N 1
ATOM 583 C CA . LYS A 1 74 ? 21.913 -2.240 -4.027 1.00 92.44 74 LYS A CA 1
ATOM 584 C C . LYS A 1 74 ? 21.437 -1.878 -2.614 1.00 92.44 74 LYS A C 1
ATOM 586 O O . LYS A 1 74 ? 22.153 -1.207 -1.871 1.00 92.44 74 LYS A O 1
ATOM 591 N N . GLY A 1 75 ? 20.278 -2.407 -2.232 1.00 88.19 75 GLY A N 1
ATOM 592 C CA . GLY A 1 75 ? 19.639 -2.178 -0.937 1.00 88.19 75 GLY A CA 1
ATOM 593 C C . GLY A 1 75 ? 18.762 -0.925 -0.874 1.00 88.19 75 GLY A C 1
ATOM 594 O O . GLY A 1 75 ? 18.103 -0.714 0.139 1.00 88.19 75 GLY A O 1
ATOM 595 N N . GLU A 1 76 ? 18.719 -0.094 -1.921 1.00 88.94 76 GLU A N 1
ATOM 596 C CA . GLU A 1 76 ? 17.755 1.007 -1.988 1.00 88.94 76 GLU A CA 1
ATOM 597 C C . GLU A 1 76 ? 16.334 0.480 -2.208 1.00 88.94 76 GLU A C 1
ATOM 599 O O . GLU A 1 76 ? 16.124 -0.561 -2.836 1.00 88.94 76 GLU A O 1
ATOM 604 N N . THR A 1 77 ? 15.351 1.212 -1.679 1.00 87.81 77 THR A N 1
ATOM 605 C CA . THR A 1 77 ? 13.930 0.930 -1.898 1.00 87.81 77 THR A CA 1
ATOM 606 C C . THR A 1 77 ? 13.390 1.806 -3.020 1.00 87.81 77 THR A C 1
ATOM 608 O O . THR A 1 77 ? 13.529 3.028 -2.977 1.00 87.81 77 THR A O 1
ATOM 611 N N . VAL A 1 78 ? 12.723 1.187 -3.989 1.00 87.88 78 VAL A N 1
ATOM 612 C CA . VAL A 1 78 ? 12.015 1.864 -5.081 1.00 87.88 78 VAL A CA 1
ATOM 613 C C . VAL A 1 78 ? 10.533 1.512 -5.055 1.00 87.88 78 VAL A C 1
ATOM 615 O O . VAL A 1 78 ? 10.149 0.444 -4.576 1.00 87.88 78 VAL A O 1
ATOM 618 N N . TYR A 1 79 ? 9.698 2.398 -5.597 1.00 87.06 79 TYR A N 1
ATOM 619 C CA . TYR A 1 79 ? 8.255 2.190 -5.681 1.00 87.06 79 TYR A CA 1
ATOM 620 C C . TYR A 1 79 ? 7.821 2.108 -7.137 1.00 87.06 79 TYR A C 1
ATOM 622 O O . TYR A 1 79 ? 8.233 2.935 -7.953 1.00 87.06 79 TYR A O 1
ATOM 630 N N . SER A 1 80 ? 6.975 1.140 -7.473 1.00 89.81 80 SER A N 1
ATOM 631 C CA . SER A 1 80 ? 6.395 1.029 -8.812 1.00 89.81 80 SER A CA 1
ATOM 632 C C . SER A 1 80 ? 4.963 0.525 -8.738 1.00 89.81 80 SER A C 1
ATOM 634 O O . SER A 1 80 ? 4.660 -0.362 -7.949 1.00 89.81 80 SER A O 1
ATOM 636 N N . GLY A 1 81 ? 4.087 1.107 -9.553 1.00 87.75 81 GLY A N 1
ATOM 637 C CA . GLY A 1 81 ? 2.720 0.626 -9.755 1.00 87.75 81 GLY A CA 1
ATOM 638 C C . GLY A 1 81 ? 2.488 0.040 -11.144 1.00 87.75 81 GLY A C 1
ATOM 639 O O . GLY A 1 81 ? 1.380 -0.402 -11.425 1.00 87.75 81 GLY A O 1
ATOM 640 N N . PHE A 1 82 ? 3.496 0.067 -12.022 1.00 91.56 82 PHE A N 1
ATOM 641 C CA . PHE A 1 82 ? 3.323 -0.213 -13.444 1.00 91.56 82 PHE A CA 1
ATOM 642 C C . PHE A 1 82 ? 4.461 -1.061 -13.997 1.00 91.56 82 PHE A C 1
ATOM 644 O O . PHE A 1 82 ? 5.636 -0.747 -13.785 1.00 91.56 82 PHE A O 1
ATOM 651 N N . VAL A 1 83 ? 4.091 -2.095 -14.750 1.00 95.38 83 VAL A N 1
ATOM 652 C CA . VAL A 1 83 ? 5.013 -3.018 -15.412 1.00 95.38 83 VAL A CA 1
ATOM 653 C C . VAL A 1 83 ? 4.800 -2.972 -16.918 1.00 95.38 83 VAL A C 1
ATOM 655 O O . VAL A 1 83 ? 3.676 -3.054 -17.398 1.00 95.38 83 VAL A O 1
ATOM 658 N N . TYR A 1 84 ? 5.889 -2.870 -17.668 1.00 96.62 84 TYR A N 1
ATOM 659 C CA . TYR A 1 84 ? 5.913 -3.055 -19.115 1.00 96.62 84 TYR A CA 1
ATOM 660 C C . TYR A 1 84 ? 6.598 -4.384 -19.431 1.00 96.62 84 TYR A C 1
ATOM 662 O O . TYR A 1 84 ? 7.636 -4.690 -18.850 1.00 96.62 84 TYR A O 1
ATOM 670 N N . THR A 1 85 ? 6.040 -5.167 -20.353 1.00 97.12 85 THR A N 1
ATOM 671 C CA . THR A 1 85 ? 6.679 -6.396 -20.844 1.00 97.12 85 THR A CA 1
ATOM 672 C C . THR A 1 85 ? 7.121 -6.185 -22.282 1.00 97.12 85 THR A C 1
ATOM 674 O O . THR A 1 85 ? 6.289 -5.904 -23.143 1.00 97.12 85 THR A O 1
ATOM 677 N N . ASP A 1 86 ? 8.420 -6.314 -22.546 1.00 95.50 86 ASP A N 1
ATOM 678 C CA . ASP A 1 86 ? 8.959 -6.131 -23.893 1.00 95.50 86 ASP A CA 1
ATOM 679 C C . ASP A 1 86 ? 8.664 -7.323 -24.827 1.00 95.50 86 ASP A C 1
ATOM 681 O O . ASP A 1 86 ? 8.150 -8.369 -24.422 1.00 95.50 86 ASP A O 1
ATOM 685 N N . GLU A 1 87 ? 9.022 -7.188 -26.108 1.00 94.25 87 GLU A N 1
ATOM 686 C CA . GLU A 1 87 ? 8.810 -8.239 -27.117 1.00 94.25 87 GLU A CA 1
ATOM 687 C C . GLU A 1 87 ? 9.564 -9.552 -26.820 1.00 94.25 87 GLU A C 1
ATOM 689 O O . GLU A 1 87 ? 9.216 -10.602 -27.369 1.00 94.25 87 GLU A O 1
ATOM 694 N N . ASN A 1 88 ? 10.586 -9.514 -25.959 1.00 94.44 88 ASN A N 1
ATOM 695 C CA . ASN A 1 88 ? 11.361 -10.678 -25.529 1.00 94.44 88 ASN A CA 1
ATOM 696 C C . ASN A 1 88 ? 10.820 -11.305 -24.232 1.00 94.44 88 ASN A C 1
ATOM 698 O O . ASN A 1 88 ? 11.351 -12.326 -23.788 1.00 94.44 88 ASN A O 1
ATOM 702 N N . GLY A 1 89 ? 9.769 -10.732 -23.639 1.00 94.81 89 GLY A N 1
ATOM 703 C CA . GLY A 1 89 ? 9.185 -11.180 -22.378 1.00 94.81 89 GLY A CA 1
ATOM 704 C C . GLY A 1 89 ? 9.925 -10.684 -21.135 1.00 94.81 89 GLY A C 1
ATOM 705 O O . GLY A 1 89 ? 9.735 -11.261 -20.065 1.00 94.81 89 GLY A O 1
ATOM 706 N N . VAL A 1 90 ? 10.776 -9.662 -21.253 1.00 96.25 90 VAL A N 1
ATOM 707 C CA . VAL A 1 90 ? 11.419 -9.025 -20.096 1.00 96.25 90 VAL A CA 1
ATOM 708 C C . VAL A 1 90 ? 10.433 -8.056 -19.458 1.00 96.25 90 VAL A C 1
ATOM 710 O O . VAL A 1 90 ? 9.886 -7.183 -20.132 1.00 96.25 90 VAL A O 1
ATOM 713 N N . GLU A 1 91 ? 10.214 -8.211 -18.155 1.00 97.00 91 GLU A N 1
ATOM 714 C CA . GLU A 1 91 ? 9.379 -7.315 -17.359 1.00 97.00 91 GLU A CA 1
ATOM 715 C C . GLU A 1 91 ? 10.206 -6.138 -16.825 1.00 97.00 91 GLU A C 1
ATOM 717 O O . GLU A 1 91 ? 11.267 -6.322 -16.223 1.00 97.00 91 GLU A O 1
ATOM 722 N N . TRP A 1 92 ? 9.680 -4.929 -16.986 1.00 96.88 92 TRP A N 1
ATOM 723 C CA . TRP A 1 92 ? 10.292 -3.674 -16.571 1.00 96.88 92 TRP A CA 1
ATOM 724 C C . TRP A 1 92 ? 9.357 -2.923 -15.631 1.00 96.88 92 TRP A C 1
ATOM 726 O O . TRP A 1 92 ? 8.209 -2.665 -15.983 1.00 96.88 92 TRP A O 1
ATOM 736 N N . CYS A 1 93 ? 9.847 -2.526 -14.462 1.00 94.75 93 CYS A N 1
ATOM 737 C CA . CYS A 1 93 ? 9.099 -1.702 -13.519 1.00 94.75 93 CYS A CA 1
ATOM 738 C C . CYS A 1 93 ? 9.361 -0.218 -13.796 1.00 94.75 93 CYS A C 1
ATOM 740 O O . CYS A 1 93 ? 10.517 0.212 -13.834 1.00 94.75 93 CYS A O 1
ATOM 742 N N . CYS A 1 94 ? 8.296 0.577 -13.932 1.00 92.81 94 CYS A N 1
ATOM 743 C CA . CYS A 1 94 ? 8.408 2.035 -13.955 1.00 92.81 94 CYS A CA 1
ATOM 744 C C . CYS A 1 94 ? 8.534 2.535 -12.515 1.00 92.81 94 CYS A C 1
ATOM 746 O O . CYS A 1 94 ? 7.534 2.679 -11.801 1.00 92.81 94 CYS A O 1
ATOM 748 N N . CYS A 1 95 ? 9.759 2.747 -12.056 1.00 86.50 95 CYS A N 1
ATOM 749 C CA . CYS A 1 95 ? 10.040 3.147 -10.688 1.00 86.50 95 CYS A CA 1
ATOM 750 C C . CYS A 1 95 ? 9.981 4.667 -10.535 1.00 86.50 95 CYS A C 1
ATOM 752 O O . CYS A 1 95 ? 10.476 5.415 -11.374 1.00 86.50 95 CYS A O 1
ATOM 754 N N . SER A 1 96 ? 9.386 5.125 -9.437 1.00 74.62 96 SER A N 1
ATOM 755 C CA . SER A 1 96 ? 9.489 6.499 -8.946 1.00 74.62 96 SER A CA 1
ATOM 756 C C . SER A 1 96 ? 10.180 6.485 -7.589 1.00 74.62 96 SER A C 1
ATOM 758 O O . SER A 1 96 ? 9.905 5.618 -6.755 1.00 74.62 96 SER A O 1
ATOM 760 N N . PHE A 1 97 ? 11.065 7.447 -7.358 1.00 65.75 97 PHE A N 1
ATOM 761 C CA . PHE A 1 97 ? 11.784 7.575 -6.098 1.00 65.75 97 PHE A CA 1
ATOM 762 C C . PHE A 1 97 ? 11.991 9.044 -5.742 1.00 65.75 97 PHE A C 1
ATOM 764 O O . PHE A 1 97 ? 12.098 9.918 -6.606 1.00 65.75 97 PHE A O 1
ATOM 771 N N . TRP A 1 98 ? 12.020 9.286 -4.437 1.00 54.75 98 TRP A N 1
ATOM 772 C CA . TRP A 1 98 ? 12.419 10.549 -3.840 1.00 54.75 98 TRP A CA 1
ATOM 773 C C . TRP A 1 98 ? 13.841 10.357 -3.333 1.00 54.75 98 TRP A C 1
ATOM 775 O O . TRP A 1 98 ? 14.087 9.432 -2.555 1.00 54.75 98 TRP A O 1
ATOM 785 N N . PHE A 1 99 ? 14.789 11.181 -3.775 1.00 45.84 99 PHE A N 1
ATOM 786 C CA . PHE A 1 99 ? 16.104 11.153 -3.153 1.00 45.84 99 PHE A CA 1
ATOM 787 C C . PHE A 1 99 ? 15.988 11.682 -1.722 1.00 45.84 99 PHE A C 1
ATOM 789 O O . PHE A 1 99 ? 15.361 12.706 -1.462 1.00 45.84 99 PHE A O 1
ATOM 796 N N . ALA A 1 100 ? 16.618 10.982 -0.779 1.00 42.19 100 ALA A N 1
ATOM 797 C CA . ALA A 1 100 ? 16.654 11.367 0.631 1.00 42.19 100 ALA A CA 1
ATOM 798 C C . ALA A 1 100 ? 17.449 12.666 0.898 1.00 42.19 100 ALA A C 1
ATOM 800 O O . ALA A 1 100 ? 17.598 13.072 2.049 1.00 42.19 100 ALA A O 1
ATOM 801 N N . ASP A 1 101 ? 17.994 13.312 -0.136 1.00 42.69 101 ASP A N 1
ATOM 802 C CA . ASP A 1 101 ? 18.937 14.420 -0.034 1.00 42.69 101 ASP A CA 1
ATOM 803 C C . ASP A 1 101 ? 18.327 15.791 -0.358 1.00 42.69 101 ASP A C 1
ATOM 805 O O . ASP A 1 101 ? 18.990 16.617 -0.972 1.00 42.69 101 ASP A O 1
ATOM 809 N N . ASN A 1 102 ? 17.100 16.088 0.096 1.00 42.91 102 ASN A N 1
ATOM 810 C CA . ASN A 1 102 ? 16.489 17.429 -0.033 1.00 42.91 102 ASN A CA 1
ATOM 811 C C . ASN A 1 102 ? 16.521 18.005 -1.468 1.00 42.91 102 ASN A C 1
ATOM 813 O O . ASN A 1 102 ? 16.443 19.222 -1.655 1.00 42.91 102 ASN A O 1
ATOM 817 N N . SER A 1 103 ? 16.667 17.154 -2.483 1.00 49.44 103 SER A N 1
ATOM 818 C CA . SER A 1 103 ? 16.521 17.548 -3.869 1.00 49.44 103 SER A CA 1
ATOM 819 C C . SER A 1 103 ? 15.069 17.298 -4.263 1.00 49.44 103 SER A C 1
ATOM 821 O O . SER A 1 103 ? 14.586 16.171 -4.236 1.00 49.44 103 SER A O 1
ATOM 823 N N . ASP A 1 104 ? 14.362 18.358 -4.654 1.00 52.00 104 ASP A N 1
ATOM 824 C CA . ASP A 1 104 ? 13.009 18.283 -5.231 1.00 52.00 104 ASP A CA 1
ATOM 825 C C . ASP A 1 104 ? 12.979 17.534 -6.589 1.00 52.00 104 ASP A C 1
ATOM 827 O O . ASP A 1 104 ? 11.979 17.542 -7.307 1.00 52.00 104 ASP A O 1
ATOM 831 N N . GLU A 1 105 ? 14.078 16.884 -6.986 1.00 55.62 105 GLU A N 1
ATOM 832 C CA . GLU A 1 105 ? 14.170 16.104 -8.212 1.00 55.62 105 GLU A CA 1
ATOM 833 C C . GLU A 1 105 ? 13.650 14.685 -7.972 1.00 55.62 105 GLU A C 1
ATOM 835 O O . GLU A 1 105 ? 14.403 13.739 -7.736 1.00 55.62 105 GLU A O 1
ATOM 840 N N . ARG A 1 106 ? 12.330 14.519 -8.108 1.00 62.84 106 ARG A N 1
ATOM 841 C CA . ARG A 1 106 ? 11.750 13.206 -8.405 1.00 62.84 106 ARG A CA 1
ATOM 842 C C . ARG A 1 106 ? 12.399 12.696 -9.686 1.00 62.84 106 ARG A C 1
ATOM 844 O O . ARG A 1 106 ? 12.227 13.292 -10.749 1.00 62.84 106 ARG A O 1
ATOM 851 N N . LYS A 1 107 ? 13.104 11.576 -9.592 1.00 70.62 107 LYS A N 1
ATOM 852 C CA . LYS A 1 107 ? 13.507 10.824 -10.775 1.00 70.62 107 LYS A CA 1
ATOM 853 C C . LYS A 1 107 ? 12.590 9.627 -10.933 1.00 70.62 107 LYS A C 1
ATOM 855 O O . LYS A 1 107 ? 12.144 9.003 -9.967 1.00 70.62 107 LYS A O 1
ATOM 860 N N . ASP A 1 108 ? 12.269 9.349 -12.181 1.00 82.50 108 ASP A N 1
ATOM 861 C CA . ASP A 1 108 ? 11.552 8.165 -12.596 1.00 82.50 108 ASP A CA 1
ATOM 862 C C . ASP A 1 108 ? 12.355 7.428 -13.664 1.00 82.50 108 ASP A C 1
ATOM 864 O O . ASP A 1 108 ? 13.299 7.956 -14.252 1.00 82.50 108 ASP A O 1
ATOM 868 N N . GLY A 1 109 ? 12.048 6.161 -13.874 1.00 91.50 109 GLY A N 1
ATOM 869 C CA . GLY A 1 109 ? 12.722 5.393 -14.904 1.00 91.50 109 GLY A CA 1
ATOM 870 C C . GLY A 1 109 ? 12.398 3.921 -14.834 1.00 91.50 109 GLY A C 1
ATOM 871 O O . GLY A 1 109 ? 11.722 3.447 -13.920 1.00 91.50 109 GLY A O 1
ATOM 872 N N . TRP A 1 110 ? 12.906 3.208 -15.823 1.00 94.88 110 TRP A N 1
ATOM 873 C CA . TRP A 1 110 ? 12.663 1.793 -16.014 1.00 94.88 110 TRP A CA 1
ATOM 874 C C . TRP A 1 110 ? 13.846 0.978 -15.518 1.00 94.88 110 TRP A C 1
ATOM 876 O O . TRP A 1 110 ? 15.006 1.296 -15.791 1.00 94.88 110 TRP A O 1
ATOM 886 N N . ILE A 1 111 ? 13.536 -0.086 -14.792 1.00 95.06 111 ILE A N 1
ATOM 887 C CA . ILE A 1 111 ? 14.489 -1.089 -14.324 1.00 95.06 111 ILE A CA 1
ATOM 888 C C . ILE A 1 111 ? 13.882 -2.471 -14.549 1.00 95.06 111 ILE A C 1
ATOM 890 O O . ILE A 1 111 ? 12.676 -2.655 -14.390 1.00 95.06 111 ILE A O 1
ATOM 894 N N . GLU A 1 112 ? 14.706 -3.440 -14.938 1.00 95.75 112 GLU A N 1
ATOM 895 C CA . GLU A 1 112 ? 14.259 -4.827 -15.083 1.00 95.75 112 GLU A CA 1
ATOM 896 C C . GLU A 1 112 ? 13.766 -5.351 -13.731 1.00 95.75 112 GLU A C 1
ATOM 898 O O . GLU A 1 112 ? 14.409 -5.173 -12.692 1.00 95.75 112 GLU A O 1
ATOM 903 N N . LYS A 1 113 ? 12.607 -6.004 -13.737 1.00 94.88 113 LYS A N 1
ATOM 904 C CA . LYS A 1 113 ? 11.963 -6.514 -12.525 1.00 94.88 113 LYS A CA 1
ATOM 905 C C . LYS A 1 113 ? 12.788 -7.609 -11.842 1.00 94.88 113 LYS A C 1
ATOM 907 O O . LYS A 1 113 ? 12.691 -7.775 -10.632 1.00 94.88 113 LYS A O 1
ATOM 912 N N . ASP A 1 114 ? 13.632 -8.339 -12.570 1.00 95.81 114 ASP A N 1
ATOM 913 C CA . ASP A 1 114 ? 14.493 -9.393 -12.011 1.00 95.81 114 ASP A CA 1
ATOM 914 C C . ASP A 1 114 ? 15.623 -8.859 -11.100 1.00 95.81 114 ASP A C 1
ATOM 916 O O . ASP A 1 114 ? 16.095 -9.571 -10.199 1.00 95.81 114 ASP A O 1
ATOM 920 N N . LYS A 1 115 ? 15.998 -7.585 -11.281 1.00 95.50 115 LYS A N 1
ATOM 921 C CA . LYS A 1 115 ? 16.922 -6.810 -10.434 1.00 95.50 115 LYS A CA 1
ATOM 922 C C . LYS A 1 115 ? 16.261 -6.299 -9.158 1.00 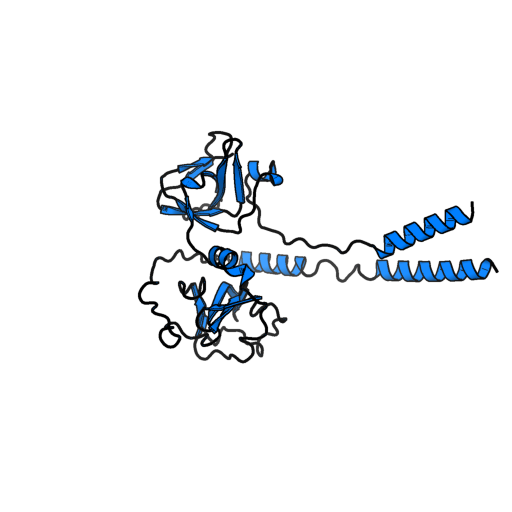95.50 115 LYS A C 1
ATOM 924 O O . LYS A 1 115 ? 16.939 -5.728 -8.301 1.00 95.50 115 LYS A O 1
ATOM 929 N N . LEU A 1 116 ? 14.960 -6.524 -9.007 1.00 93.75 116 LEU A N 1
ATOM 930 C CA . LEU A 1 116 ? 14.162 -6.112 -7.866 1.00 93.75 116 LEU A CA 1
ATOM 931 C C . LEU A 1 116 ? 13.722 -7.329 -7.043 1.00 93.75 116 LEU A C 1
ATOM 933 O O . LEU A 1 116 ? 13.427 -8.401 -7.568 1.00 93.75 116 LEU A O 1
ATOM 937 N N . SER A 1 117 ? 13.680 -7.154 -5.727 1.00 93.56 117 SER A N 1
ATOM 938 C CA . SER A 1 117 ? 13.027 -8.069 -4.790 1.00 93.56 117 SER A CA 1
ATOM 939 C C . SER A 1 117 ? 11.807 -7.367 -4.212 1.00 93.56 117 SER A C 1
ATOM 941 O O . SER A 1 117 ? 11.953 -6.310 -3.603 1.00 93.56 117 SER A O 1
ATOM 943 N N . GLU A 1 118 ? 10.612 -7.928 -4.386 1.00 90.38 118 GLU A N 1
ATOM 944 C CA . GLU A 1 118 ? 9.399 -7.349 -3.799 1.00 90.38 118 GLU A CA 1
ATOM 945 C C . GLU A 1 118 ? 9.474 -7.370 -2.268 1.00 90.38 118 GLU A C 1
ATOM 947 O O . GLU A 1 118 ? 9.809 -8.387 -1.655 1.00 90.38 118 GLU A O 1
ATOM 952 N N . ILE A 1 119 ? 9.176 -6.225 -1.656 1.00 89.81 119 ILE A N 1
ATOM 953 C CA . ILE A 1 119 ? 9.024 -6.085 -0.211 1.00 89.81 119 ILE A CA 1
ATOM 954 C C . ILE A 1 119 ? 7.547 -6.291 0.097 1.00 89.81 119 ILE A C 1
ATOM 956 O O . ILE A 1 119 ? 6.706 -5.502 -0.332 1.00 89.81 119 ILE A O 1
ATOM 960 N N . TYR A 1 120 ? 7.249 -7.334 0.871 1.00 86.56 120 TYR A N 1
ATOM 961 C CA . TYR A 1 120 ? 5.885 -7.643 1.283 1.00 86.56 120 TYR A CA 1
ATOM 962 C C . TYR A 1 120 ? 5.278 -6.474 2.063 1.00 86.56 120 TYR A C 1
ATOM 964 O O . TYR A 1 120 ? 5.820 -6.061 3.092 1.00 86.56 120 TYR A O 1
ATOM 972 N N . ASN A 1 121 ? 4.165 -5.938 1.567 1.00 85.12 121 ASN A N 1
ATOM 973 C CA . ASN A 1 121 ? 3.498 -4.779 2.146 1.00 85.12 121 ASN A CA 1
ATOM 974 C C . ASN A 1 121 ? 1.971 -4.968 2.187 1.00 85.12 121 ASN A C 1
ATOM 976 O O . ASN A 1 121 ? 1.440 -6.021 1.832 1.00 85.12 121 ASN A O 1
ATOM 980 N N . VAL A 1 122 ? 1.262 -3.923 2.619 1.00 87.56 122 VAL A N 1
ATOM 981 C CA . VAL A 1 122 ? -0.206 -3.905 2.714 1.00 87.56 122 VAL A CA 1
ATOM 982 C C . VAL A 1 122 ? -0.912 -4.303 1.414 1.00 87.56 122 VAL A C 1
ATOM 984 O O . VAL A 1 122 ? -1.906 -5.023 1.453 1.00 87.56 122 VAL A O 1
ATOM 987 N N . PHE A 1 123 ? -0.407 -3.859 0.264 1.00 86.19 123 PHE A N 1
ATOM 988 C CA . PHE A 1 123 ? -1.023 -4.133 -1.029 1.00 86.19 123 PHE A CA 1
ATOM 989 C C . PHE A 1 123 ? -0.725 -5.556 -1.499 1.00 86.19 123 PHE A C 1
ATOM 991 O O . PHE A 1 123 ? -1.611 -6.183 -2.070 1.00 86.19 123 PHE A O 1
ATOM 998 N N . THR A 1 124 ? 0.474 -6.088 -1.222 1.00 86.88 124 THR A N 1
ATOM 999 C CA . THR A 1 124 ? 0.781 -7.504 -1.482 1.00 86.88 124 THR A CA 1
ATOM 1000 C C . THR A 1 124 ? -0.183 -8.401 -0.702 1.00 86.88 124 THR A C 1
ATOM 1002 O O . THR A 1 124 ? -0.794 -9.289 -1.288 1.00 86.88 124 THR A O 1
ATOM 1005 N N . PHE A 1 125 ? -0.415 -8.101 0.583 1.00 91.00 125 PHE A N 1
ATOM 1006 C CA . PHE A 1 125 ? -1.389 -8.832 1.400 1.00 91.00 125 PHE A CA 1
ATOM 1007 C C . PHE A 1 125 ? -2.813 -8.733 0.841 1.00 91.00 125 PHE A C 1
ATOM 1009 O O . PHE A 1 125 ? -3.521 -9.736 0.763 1.00 91.00 125 PHE A O 1
ATOM 1016 N N . ILE A 1 126 ? -3.249 -7.526 0.456 1.00 90.06 126 ILE A N 1
ATOM 1017 C CA . ILE A 1 126 ? -4.591 -7.328 -0.102 1.00 90.06 126 ILE A CA 1
ATOM 1018 C C . ILE A 1 126 ? -4.777 -8.149 -1.370 1.00 90.06 126 ILE A C 1
ATOM 1020 O O . ILE A 1 126 ? -5.774 -8.849 -1.466 1.00 90.06 126 ILE A O 1
ATOM 1024 N N . ASP A 1 127 ? -3.831 -8.115 -2.303 1.00 87.31 127 ASP A N 1
ATOM 1025 C CA . ASP A 1 127 ? -3.984 -8.823 -3.574 1.00 87.31 127 ASP A CA 1
ATOM 1026 C C . ASP A 1 127 ? -3.969 -10.353 -3.398 1.00 87.31 127 ASP A C 1
ATOM 1028 O O . ASP A 1 127 ? -4.692 -11.061 -4.101 1.00 87.31 127 ASP A O 1
ATOM 1032 N N . GLU A 1 128 ? -3.198 -10.876 -2.438 1.00 91.31 128 GLU A N 1
ATOM 1033 C CA . GLU A 1 128 ? -3.181 -12.309 -2.107 1.00 91.31 128 GLU A CA 1
ATOM 1034 C C . GLU A 1 128 ? -4.491 -12.788 -1.465 1.00 91.31 128 GLU A C 1
ATOM 1036 O O . GLU A 1 128 ? -4.951 -13.897 -1.754 1.00 91.31 128 GLU A O 1
ATOM 1041 N N . HIS A 1 129 ? -5.100 -11.955 -0.616 1.00 93.50 129 HIS A N 1
ATOM 1042 C CA . HIS A 1 129 ? -6.268 -12.319 0.190 1.00 93.50 129 HIS A CA 1
ATOM 1043 C C . HIS A 1 129 ? -7.586 -11.674 -0.271 1.00 93.50 129 HIS A C 1
ATOM 1045 O O . HIS A 1 129 ? -8.617 -11.915 0.355 1.00 93.50 129 HIS A O 1
ATOM 1051 N N . ASP A 1 130 ? -7.603 -10.899 -1.361 1.00 91.19 130 ASP A N 1
ATOM 1052 C CA . ASP A 1 130 ? -8.792 -10.202 -1.890 1.00 91.19 130 ASP A CA 1
ATOM 1053 C C . ASP A 1 130 ? -10.030 -11.113 -2.005 1.00 91.19 130 ASP A C 1
ATOM 1055 O O . ASP A 1 130 ? -11.096 -10.716 -1.526 1.00 91.19 130 ASP A O 1
ATOM 1059 N N . PRO A 1 131 ? -9.925 -12.366 -2.507 1.00 93.56 131 PRO A N 1
ATOM 1060 C CA . PRO A 1 131 ? -11.080 -13.261 -2.603 1.00 93.56 131 PRO A CA 1
ATOM 1061 C C . PRO A 1 131 ? -11.672 -13.690 -1.250 1.00 93.56 131 PRO A C 1
ATOM 1063 O O . PRO A 1 131 ? -12.796 -14.193 -1.208 1.00 93.56 131 PRO A O 1
ATOM 1066 N N . GLU A 1 132 ? -10.911 -13.551 -0.163 1.00 94.69 132 GLU A N 1
ATOM 1067 C CA . GLU A 1 132 ? -11.296 -13.907 1.209 1.00 94.69 132 GLU A CA 1
ATOM 1068 C C . GLU A 1 132 ? -11.853 -12.709 1.987 1.00 94.69 132 GLU A C 1
ATOM 1070 O O . GLU A 1 132 ? -12.411 -12.884 3.075 1.00 94.69 132 GLU A O 1
ATOM 1075 N N . MET A 1 133 ? -11.699 -11.492 1.457 1.00 94.12 133 MET A N 1
ATOM 1076 C CA . MET A 1 133 ? -12.124 -10.277 2.139 1.00 94.12 133 MET A CA 1
ATOM 1077 C C . MET A 1 133 ? -13.632 -10.058 2.041 1.00 94.12 133 MET A C 1
ATOM 1079 O O . MET A 1 133 ? -14.288 -10.387 1.051 1.00 94.12 133 MET A O 1
ATOM 1083 N N . THR A 1 134 ? -14.186 -9.444 3.081 1.00 94.19 134 THR A N 1
ATOM 1084 C CA . THR A 1 134 ? -15.591 -9.029 3.139 1.00 94.19 134 THR A CA 1
ATOM 1085 C C . THR A 1 134 ? -15.698 -7.529 3.354 1.00 94.19 134 THR A C 1
ATOM 1087 O O . THR A 1 134 ? -14.782 -6.909 3.884 1.00 94.19 134 THR A O 1
ATOM 1090 N N . ASP A 1 135 ? -16.834 -6.939 2.993 1.00 90.62 135 ASP A N 1
ATOM 1091 C CA . ASP A 1 135 ? -17.112 -5.540 3.325 1.00 90.62 135 ASP A CA 1
ATOM 1092 C C . ASP A 1 135 ? -17.127 -5.336 4.848 1.00 90.62 135 ASP A C 1
ATOM 1094 O O . ASP A 1 135 ? -17.607 -6.200 5.591 1.00 90.62 135 ASP A O 1
ATOM 1098 N N . TYR A 1 136 ? -16.647 -4.177 5.304 1.00 88.12 136 TYR A N 1
ATOM 1099 C CA . TYR A 1 136 ? -16.786 -3.766 6.701 1.00 88.12 136 TYR A CA 1
ATOM 1100 C C . TYR A 1 136 ? -18.268 -3.622 7.087 1.00 88.12 136 TYR A C 1
ATOM 1102 O O . TYR A 1 136 ? -19.060 -2.970 6.396 1.00 88.12 136 TYR A O 1
ATOM 1110 N N . ASN A 1 137 ? -18.655 -4.209 8.219 1.00 87.94 137 ASN A N 1
ATOM 1111 C CA . ASN A 1 137 ? -20.032 -4.238 8.711 1.00 87.94 137 ASN A CA 1
ATOM 1112 C C . ASN A 1 137 ? -20.147 -3.820 10.189 1.00 87.94 137 ASN A C 1
ATOM 1114 O O . ASN A 1 137 ? -21.069 -4.231 10.901 1.00 87.94 137 ASN A O 1
ATOM 1118 N N . GLY A 1 138 ? -19.255 -2.941 10.644 1.00 84.88 138 GLY A N 1
ATOM 1119 C CA . GLY A 1 138 ? -19.346 -2.347 11.977 1.00 84.88 138 GLY A CA 1
ATOM 1120 C C . GLY A 1 138 ? -18.563 -3.093 13.054 1.00 84.88 138 GLY A C 1
ATOM 1121 O O . GLY A 1 138 ? -18.878 -2.965 14.236 1.00 84.88 138 GLY A O 1
ATOM 1122 N N . GLU A 1 139 ? -17.543 -3.861 12.679 1.00 89.38 139 GLU A N 1
ATOM 1123 C CA . GLU A 1 139 ? -16.701 -4.654 13.581 1.00 89.38 139 GLU A CA 1
ATOM 1124 C C . GLU A 1 139 ? -16.036 -3.801 14.678 1.00 89.38 139 GLU A C 1
ATOM 1126 O O . GLU A 1 139 ? -15.750 -4.313 15.760 1.00 89.38 139 GLU A O 1
ATOM 1131 N N . LEU A 1 140 ? -15.845 -2.496 14.439 1.00 86.38 140 LEU A N 1
ATOM 1132 C CA . LEU A 1 140 ? -15.288 -1.532 15.396 1.00 86.38 140 LEU A CA 1
ATOM 1133 C C . LEU A 1 140 ? -16.335 -0.554 15.966 1.00 86.38 140 LEU A C 1
ATOM 1135 O O . LEU A 1 140 ? -15.983 0.325 16.750 1.00 86.38 140 LEU A O 1
ATOM 1139 N N . ASP A 1 141 ? -17.624 -0.690 15.633 1.00 82.50 141 ASP A N 1
ATOM 1140 C CA . ASP A 1 141 ? -18.658 0.310 15.964 1.00 82.50 141 ASP A CA 1
ATOM 1141 C C . ASP A 1 141 ? -18.836 0.559 17.469 1.00 82.50 141 ASP A C 1
ATOM 1143 O O . ASP A 1 141 ? -19.187 1.665 17.881 1.00 82.50 141 ASP A O 1
ATOM 1147 N N . GLY A 1 142 ? -18.640 -0.478 18.285 1.00 79.62 142 GLY A N 1
ATOM 1148 C CA . GLY A 1 142 ? -18.772 -0.412 19.742 1.00 79.62 142 GLY A CA 1
ATOM 1149 C C . GLY A 1 142 ? -17.460 -0.152 20.478 1.00 79.62 142 GLY A C 1
ATOM 1150 O O . GLY A 1 142 ? -17.456 -0.106 21.709 1.00 79.62 142 GLY A O 1
ATOM 1151 N N . PHE A 1 143 ? -16.345 -0.033 19.758 1.00 85.31 143 PHE A N 1
ATOM 1152 C CA . PHE A 1 143 ? -15.035 0.111 20.371 1.00 85.31 143 PHE A CA 1
ATOM 1153 C C . PHE A 1 143 ? -14.769 1.570 20.767 1.00 85.31 143 PHE A C 1
ATOM 1155 O O . PHE A 1 143 ? -14.929 2.500 19.976 1.00 85.31 143 PHE A O 1
ATOM 1162 N N . ILE A 1 144 ? -14.346 1.763 22.018 1.00 86.38 144 ILE A N 1
ATOM 1163 C CA . ILE A 1 144 ? -13.934 3.057 22.565 1.00 86.38 144 ILE A CA 1
ATOM 1164 C C . ILE A 1 144 ? -12.500 2.899 23.086 1.00 86.38 144 ILE A C 1
ATOM 1166 O O . ILE A 1 144 ? -12.322 2.243 24.120 1.00 86.38 144 ILE A O 1
ATOM 1170 N N . PRO A 1 145 ? -11.500 3.502 22.412 1.00 88.50 145 PRO A N 1
ATOM 1171 C CA . PRO A 1 145 ? -10.107 3.429 22.835 1.00 88.50 145 PRO A CA 1
ATOM 1172 C C . PRO A 1 145 ? -9.912 3.948 24.264 1.00 88.50 145 PRO A C 1
ATOM 1174 O O . PRO A 1 145 ? -10.453 4.994 24.628 1.00 88.50 145 PRO A O 1
ATOM 1177 N N . GLN A 1 146 ? -9.129 3.227 25.062 1.00 92.00 146 G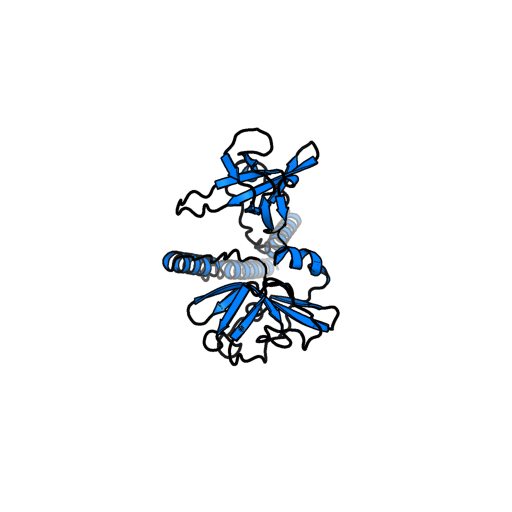LN A N 1
ATOM 1178 C CA . GLN A 1 146 ? -8.730 3.603 26.418 1.00 92.00 146 GLN A CA 1
ATOM 1179 C C . GLN A 1 146 ? -7.307 4.165 26.456 1.00 92.00 146 GLN A C 1
ATOM 1181 O O . GLN A 1 146 ? -7.082 5.166 27.136 1.00 92.00 146 GLN A O 1
ATOM 1186 N N . ASN A 1 147 ? -6.366 3.557 25.722 1.00 93.81 147 ASN A N 1
ATOM 1187 C CA . ASN A 1 147 ? -4.974 4.015 25.662 1.00 93.81 147 ASN A CA 1
ATOM 1188 C C . ASN A 1 147 ? -4.565 4.411 24.246 1.00 93.81 147 ASN A C 1
ATOM 1190 O O . ASN A 1 147 ? -4.431 5.599 23.958 1.00 93.81 147 ASN A O 1
ATOM 1194 N N . GLU A 1 148 ? -4.372 3.432 23.365 1.00 93.12 148 GLU A N 1
ATOM 1195 C CA . GLU A 1 148 ? -3.969 3.652 21.980 1.00 93.12 148 GLU A CA 1
ATOM 1196 C C . GLU A 1 148 ? -4.454 2.523 21.072 1.00 93.12 148 GLU A C 1
ATOM 1198 O O . GLU A 1 148 ? -4.423 1.353 21.443 1.00 93.12 148 GLU A O 1
ATOM 1203 N N . VAL A 1 149 ? -4.896 2.880 19.869 1.00 91.88 149 VAL A N 1
ATOM 1204 C CA . VAL A 1 149 ? -5.221 1.918 18.813 1.00 91.88 149 VAL A CA 1
ATOM 1205 C C . VAL A 1 149 ? -3.934 1.531 18.100 1.00 91.88 149 VAL A C 1
ATOM 1207 O O . VAL A 1 149 ? -3.194 2.406 17.641 1.00 91.88 149 VAL A O 1
ATOM 1210 N N . ILE A 1 150 ? -3.675 0.231 17.995 1.00 94.12 150 ILE A N 1
ATOM 1211 C CA . ILE A 1 150 ? -2.503 -0.318 17.316 1.00 94.12 150 ILE A CA 1
ATOM 1212 C C . ILE A 1 150 ? -2.827 -0.518 15.837 1.00 94.12 150 ILE A C 1
ATOM 1214 O O . ILE A 1 150 ? -3.790 -1.202 15.484 1.00 94.12 150 ILE A O 1
ATOM 1218 N N . LEU A 1 151 ? -2.000 0.074 14.977 1.00 93.19 151 LEU A N 1
ATOM 1219 C CA . LEU A 1 151 ? -2.108 -0.032 13.528 1.00 93.19 151 LEU A CA 1
ATOM 1220 C C . LEU A 1 151 ? -1.018 -0.955 12.991 1.00 93.19 151 LEU A C 1
ATOM 1222 O O . LEU A 1 151 ? 0.170 -0.765 13.261 1.00 93.19 151 LEU A O 1
ATOM 1226 N N . TRP A 1 152 ? -1.428 -1.930 12.197 1.00 93.94 152 TRP A N 1
ATOM 1227 C CA . TRP A 1 152 ? -0.569 -2.926 11.572 1.00 93.94 152 TRP A CA 1
ATOM 1228 C C . TRP A 1 152 ? -0.448 -2.638 10.078 1.00 93.94 152 TRP A C 1
ATOM 1230 O O . TRP A 1 152 ? -1.409 -2.201 9.453 1.00 93.94 152 TRP A O 1
ATOM 1240 N N . GLU A 1 153 ? 0.715 -2.877 9.480 1.00 90.81 153 GLU A N 1
ATOM 1241 C CA . GLU A 1 153 ? 0.868 -2.706 8.029 1.00 90.81 153 GLU A CA 1
ATOM 1242 C C . GLU A 1 153 ? 0.046 -3.742 7.255 1.00 90.81 153 GLU A C 1
ATOM 1244 O O . GLU A 1 153 ? -0.580 -3.436 6.249 1.00 90.81 153 GLU A O 1
ATOM 1249 N N . TYR A 1 154 ? 0.023 -4.967 7.758 1.00 92.31 154 TYR A N 1
ATOM 1250 C CA . TYR A 1 154 ? -0.824 -6.063 7.308 1.00 92.31 154 TYR A CA 1
ATOM 1251 C C . TYR A 1 154 ? -1.120 -6.959 8.518 1.00 92.31 154 TYR A C 1
ATOM 1253 O O . TYR A 1 154 ? -0.418 -6.852 9.535 1.00 92.31 154 TYR A O 1
ATOM 1261 N N . PRO A 1 155 ? -2.151 -7.818 8.465 1.00 93.50 155 PRO A N 1
ATOM 1262 C CA . PRO A 1 155 ? -2.485 -8.722 9.559 1.00 93.50 155 PRO A CA 1
ATOM 1263 C C . PRO A 1 155 ? -1.269 -9.499 10.066 1.00 93.50 155 PRO A C 1
ATOM 1265 O O . PRO A 1 155 ? -0.536 -10.100 9.286 1.00 93.50 155 PRO A O 1
ATOM 1268 N N . MET A 1 156 ? -1.041 -9.460 11.383 1.00 88.62 156 MET A N 1
ATOM 1269 C CA . MET A 1 156 ? 0.107 -10.084 12.074 1.00 88.62 156 MET A CA 1
ATOM 1270 C C . MET A 1 156 ? 1.498 -9.590 11.628 1.00 88.62 156 MET A C 1
ATOM 1272 O O . MET A 1 156 ? 2.511 -10.187 11.996 1.00 88.62 156 MET A O 1
ATOM 1276 N N . GLY A 1 157 ? 1.557 -8.525 10.831 1.00 86.94 157 GLY A N 1
ATOM 1277 C CA . GLY A 1 157 ? 2.788 -7.963 10.299 1.00 86.94 157 GLY A CA 1
ATOM 1278 C C . GLY A 1 157 ? 3.523 -7.066 11.283 1.00 86.94 157 GLY A C 1
ATOM 1279 O O . GLY A 1 157 ? 3.498 -7.254 12.500 1.00 86.94 157 GLY A O 1
ATOM 1280 N N . ARG A 1 158 ? 4.194 -6.047 10.749 1.00 86.81 158 ARG A N 1
ATOM 1281 C CA . ARG A 1 158 ? 4.782 -4.990 11.577 1.00 86.81 158 ARG A CA 1
ATOM 1282 C C . ARG A 1 158 ? 3.713 -3.998 12.033 1.00 86.81 158 ARG A C 1
ATOM 1284 O O . ARG A 1 158 ? 2.781 -3.691 11.289 1.00 86.81 158 ARG A O 1
ATOM 1291 N N . ILE A 1 159 ? 3.901 -3.431 13.220 1.00 91.25 159 ILE A N 1
ATOM 1292 C CA . ILE A 1 159 ? 3.135 -2.265 13.670 1.00 91.25 159 ILE A CA 1
ATOM 1293 C C . ILE A 1 159 ? 3.655 -1.037 12.919 1.00 91.25 159 ILE A C 1
ATOM 1295 O O . ILE A 1 159 ? 4.840 -0.711 13.001 1.00 91.25 159 ILE A O 1
ATOM 1299 N N . CYS A 1 160 ? 2.773 -0.361 12.191 1.00 88.25 160 CYS A N 1
ATOM 1300 C CA . CYS A 1 160 ? 3.084 0.826 11.394 1.00 88.25 160 CYS A CA 1
ATOM 1301 C C . CYS A 1 160 ? 2.636 2.135 12.060 1.00 88.25 160 CYS A C 1
ATOM 1303 O O . CYS A 1 160 ? 3.090 3.205 11.659 1.00 88.25 160 CYS A O 1
ATOM 1305 N N . GLY A 1 161 ? 1.787 2.073 13.089 1.00 90.38 161 GLY A N 1
ATOM 1306 C CA . GLY A 1 161 ? 1.285 3.269 13.756 1.00 90.38 161 GLY A CA 1
ATOM 1307 C C . GLY A 1 161 ? 0.610 2.990 15.091 1.00 90.38 161 GLY A C 1
ATOM 1308 O O . GLY A 1 161 ? 0.271 1.854 15.423 1.00 90.38 161 GLY A O 1
ATOM 1309 N N . ARG A 1 162 ? 0.441 4.058 15.871 1.00 93.31 162 ARG A N 1
ATOM 1310 C CA . ARG A 1 162 ? -0.267 4.057 17.153 1.00 93.31 162 ARG A CA 1
ATOM 1311 C C . ARG A 1 162 ? -1.093 5.328 17.245 1.00 93.31 162 ARG A C 1
ATOM 1313 O O . ARG A 1 162 ? -0.561 6.420 17.049 1.00 93.31 162 ARG A O 1
ATOM 1320 N N . VAL A 1 163 ? -2.381 5.188 17.534 1.00 90.00 163 VAL A N 1
ATOM 1321 C CA . VAL A 1 163 ? -3.297 6.325 17.666 1.00 90.00 163 VAL A CA 1
ATOM 1322 C C . VAL A 1 163 ? -3.713 6.469 19.126 1.00 90.00 163 VAL A C 1
ATOM 1324 O O . VAL A 1 163 ? -4.519 5.664 19.592 1.00 90.00 163 VAL A O 1
ATOM 1327 N N . PRO A 1 164 ? -3.227 7.493 19.848 1.00 91.50 164 PRO A N 1
ATOM 1328 C CA . PRO A 1 164 ? -3.666 7.775 21.212 1.00 91.50 164 PRO A CA 1
ATOM 1329 C C . PRO A 1 164 ? -5.187 7.943 21.317 1.00 91.50 164 PRO A C 1
ATOM 1331 O O . PRO A 1 164 ? -5.824 8.515 20.429 1.00 91.50 164 PRO A O 1
ATOM 1334 N N . ALA A 1 165 ? -5.785 7.480 22.412 1.00 90.00 165 ALA A N 1
ATOM 1335 C CA . ALA A 1 165 ? -7.234 7.484 22.616 1.00 90.00 165 ALA A CA 1
ATOM 1336 C C . ALA A 1 165 ? -7.853 8.892 22.583 1.00 90.00 165 ALA A C 1
ATOM 1338 O O . ALA A 1 165 ? -8.960 9.080 22.076 1.00 90.00 165 ALA A O 1
ATOM 1339 N N . ASP A 1 166 ? -7.134 9.900 23.075 1.00 87.56 166 ASP A N 1
ATOM 1340 C CA . ASP A 1 166 ? -7.550 11.304 23.020 1.00 87.56 166 ASP A CA 1
ATOM 1341 C C . ASP A 1 166 ? -7.532 11.869 21.591 1.00 87.56 166 ASP A C 1
ATOM 1343 O O . ASP A 1 166 ? -8.317 12.769 21.276 1.00 87.56 166 ASP A O 1
ATOM 1347 N N . LYS A 1 167 ? -6.700 11.294 20.714 1.00 86.31 167 LYS A N 1
ATOM 1348 C CA . LYS A 1 167 ? -6.619 11.614 19.285 1.00 86.31 167 LYS A CA 1
ATOM 1349 C C . LYS A 1 167 ? -7.550 10.776 18.410 1.00 86.31 167 LYS A C 1
ATOM 1351 O O . LYS A 1 167 ? -7.908 11.210 17.317 1.00 86.31 167 LYS A O 1
ATOM 1356 N N . ALA A 1 168 ? -7.973 9.602 18.861 1.00 82.12 168 ALA A N 1
ATOM 1357 C CA . ALA A 1 168 ? -8.837 8.725 18.086 1.00 82.12 168 ALA A CA 1
ATOM 1358 C C . ALA A 1 168 ? -10.231 9.341 17.870 1.00 82.12 168 ALA A C 1
ATOM 1360 O O . ALA A 1 168 ? -10.865 9.864 18.800 1.00 82.12 168 ALA A O 1
ATOM 1361 N N . TYR A 1 169 ? -10.736 9.254 16.640 1.00 70.88 169 TYR A N 1
ATOM 1362 C CA . TYR A 1 169 ? -12.155 9.443 16.383 1.00 70.88 169 TYR A CA 1
ATOM 1363 C C . TYR A 1 169 ? -12.901 8.145 16.681 1.00 70.88 169 TYR A C 1
ATOM 1365 O O . TYR A 1 169 ? -12.543 7.070 16.216 1.00 70.88 169 TYR A O 1
ATOM 1373 N N . THR A 1 170 ? -13.958 8.265 17.470 1.00 66.06 170 THR A N 1
ATOM 1374 C CA . THR A 1 170 ? -14.962 7.218 17.663 1.00 66.06 170 THR A CA 1
ATOM 1375 C C . THR A 1 170 ? -16.181 7.562 16.821 1.00 66.06 170 THR A C 1
ATOM 1377 O O . THR A 1 170 ? -16.406 8.735 16.513 1.00 66.06 170 THR A O 1
ATOM 1380 N N . ARG A 1 171 ? -17.037 6.580 16.534 1.00 61.62 171 ARG A N 1
ATOM 1381 C CA . ARG A 1 171 ? -18.321 6.825 15.858 1.00 61.62 171 ARG A CA 1
ATOM 1382 C C . ARG A 1 171 ? -19.190 7.886 16.553 1.00 61.62 171 ARG A C 1
ATOM 1384 O O . ARG A 1 171 ? -19.989 8.555 15.908 1.00 61.62 171 ARG A O 1
ATOM 1391 N N . GLU A 1 172 ? -19.033 8.058 17.866 1.00 59.00 172 GLU A N 1
ATOM 1392 C CA . GLU A 1 172 ? -19.729 9.097 18.637 1.00 59.00 172 GLU A CA 1
ATOM 1393 C C . GLU A 1 172 ? -19.116 10.496 18.476 1.00 59.00 172 GLU A C 1
ATOM 1395 O O . GLU A 1 172 ? -19.816 11.496 18.627 1.00 59.00 172 GLU A O 1
ATOM 1400 N N . THR A 1 173 ? -17.813 10.585 18.200 1.00 60.88 173 THR A N 1
ATOM 1401 C CA . THR A 1 173 ? -17.066 11.855 18.167 1.00 60.88 173 THR A CA 1
ATOM 1402 C C . THR A 1 173 ? -16.755 12.346 16.759 1.00 60.88 173 THR A C 1
ATOM 1404 O O . THR A 1 173 ? -16.435 13.524 16.594 1.00 60.88 173 THR A O 1
ATOM 1407 N N . TYR A 1 174 ? -16.900 11.487 15.752 1.00 58.00 174 TYR A N 1
ATOM 1408 C CA . TYR A 1 174 ? -16.829 11.853 14.346 1.00 58.00 174 TYR A CA 1
ATOM 1409 C C . TYR A 1 174 ? -17.892 11.079 13.567 1.00 58.00 174 TYR A C 1
ATOM 1411 O O . TYR A 1 174 ? -17.906 9.846 13.619 1.00 58.00 174 TYR A O 1
ATOM 1419 N N . PRO A 1 175 ? -18.801 11.770 12.861 1.00 52.06 175 PRO A N 1
ATOM 1420 C CA . PRO A 1 175 ? -19.787 11.128 12.015 1.00 52.06 175 PRO A CA 1
ATOM 1421 C C . PRO A 1 175 ? -19.101 10.712 10.716 1.00 52.06 175 PRO A C 1
ATOM 1423 O O . PRO A 1 175 ? -19.355 11.298 9.669 1.00 52.06 175 PRO A O 1
ATOM 1426 N N . PHE A 1 176 ? -18.218 9.720 10.788 1.00 55.41 176 PHE A N 1
ATOM 1427 C CA . PHE A 1 176 ? -17.817 8.999 9.594 1.00 55.41 176 PHE A CA 1
ATOM 1428 C C . PHE A 1 176 ? -19.111 8.526 8.910 1.00 55.41 176 PHE A C 1
ATOM 1430 O O . PHE A 1 176 ? -19.951 7.860 9.534 1.00 55.41 176 PHE A O 1
ATOM 1437 N N . GLU A 1 177 ? -19.317 8.882 7.638 1.00 51.94 177 GLU A N 1
ATOM 1438 C CA . GLU A 1 177 ? -20.197 8.054 6.814 1.00 51.94 177 GLU A CA 1
ATOM 1439 C C . GLU A 1 177 ? -19.603 6.634 6.847 1.00 51.94 177 GLU A C 1
ATOM 1441 O O . GLU A 1 177 ? -18.404 6.476 7.064 1.00 51.94 177 GLU A O 1
ATOM 1446 N N . LYS A 1 178 ? -20.429 5.585 6.733 1.00 47.06 178 LYS A N 1
ATOM 1447 C CA . LYS A 1 178 ? -20.076 4.167 7.003 1.00 47.06 178 LYS A CA 1
ATOM 1448 C C . LYS A 1 178 ? -18.730 3.650 6.438 1.00 47.06 178 LYS A C 1
ATOM 1450 O O . LYS A 1 178 ? -18.335 2.556 6.811 1.00 47.06 178 LYS A O 1
ATOM 1455 N N . GLN A 1 179 ? -18.090 4.387 5.538 1.00 47.94 179 GLN A N 1
ATOM 1456 C CA . GLN A 1 179 ? -16.918 4.034 4.745 1.00 47.94 179 GLN A CA 1
ATOM 1457 C C . GLN A 1 179 ? -15.580 4.570 5.282 1.00 47.94 179 GLN A C 1
ATOM 1459 O O . GLN A 1 179 ? -14.557 4.280 4.688 1.00 47.94 179 GLN A O 1
ATOM 1464 N N . GLU A 1 180 ? -15.536 5.345 6.369 1.00 56.94 180 GLU A N 1
ATOM 1465 C CA . GLU A 1 180 ? -14.274 6.002 6.777 1.00 56.94 180 GLU A CA 1
ATOM 1466 C C . GLU A 1 180 ? -13.603 5.393 8.031 1.00 56.94 180 GLU A C 1
ATOM 1468 O O . GLU A 1 180 ? -12.492 5.778 8.379 1.00 56.94 180 GLU A O 1
ATOM 1473 N N . LEU A 1 181 ? -14.241 4.424 8.705 1.00 58.62 181 LEU A N 1
ATOM 1474 C CA . LEU A 1 181 ? -13.641 3.668 9.826 1.00 58.62 181 LEU A CA 1
ATOM 1475 C C . LEU A 1 181 ? -13.141 2.277 9.440 1.00 58.62 181 LEU A C 1
ATOM 1477 O O . LEU A 1 181 ? -12.567 1.593 10.279 1.00 58.62 181 LEU A O 1
ATOM 1481 N N . GLY A 1 182 ? -13.417 1.831 8.222 1.00 65.75 182 GLY A N 1
ATOM 1482 C CA . GLY A 1 182 ? -13.116 0.485 7.769 1.00 65.75 182 GLY A CA 1
ATOM 1483 C C . GLY A 1 182 ? -13.706 0.257 6.394 1.00 65.75 182 GLY A C 1
ATOM 1484 O O . GLY A 1 182 ? -14.882 0.541 6.166 1.00 65.75 182 GLY A O 1
ATOM 1485 N N . ASP A 1 183 ? -12.880 -0.248 5.489 1.00 77.81 183 ASP A N 1
ATOM 1486 C CA . ASP A 1 183 ? -13.288 -0.537 4.116 1.00 77.81 183 ASP A CA 1
ATOM 1487 C C . ASP A 1 183 ? -13.626 -2.015 3.967 1.00 77.81 183 ASP A C 1
ATOM 1489 O O . ASP A 1 183 ? -14.681 -2.391 3.455 1.00 77.81 183 ASP A O 1
ATOM 1493 N N . ARG A 1 184 ? -12.716 -2.866 4.447 1.00 89.62 184 ARG A N 1
ATOM 1494 C CA . ARG A 1 184 ? -12.769 -4.314 4.272 1.00 89.62 184 ARG A CA 1
ATOM 1495 C C . ARG A 1 184 ? -12.350 -5.026 5.542 1.00 89.62 184 ARG A C 1
ATOM 1497 O O . ARG A 1 184 ? -11.619 -4.483 6.371 1.00 89.62 184 ARG A O 1
ATOM 1504 N N . CYS A 1 185 ? -12.773 -6.269 5.662 1.00 94.50 185 CYS A N 1
ATOM 1505 C CA 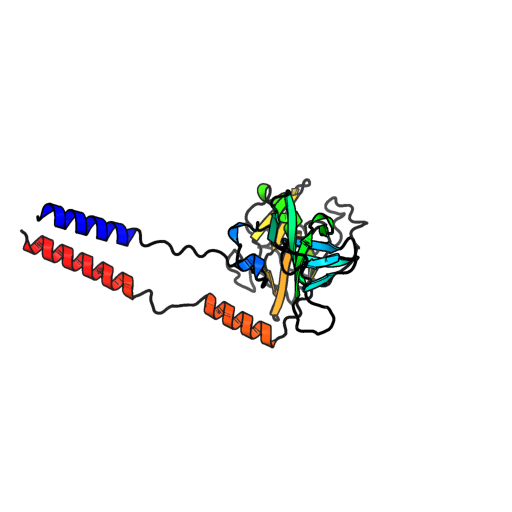. CYS A 1 185 ? -12.365 -7.172 6.714 1.00 94.50 185 CYS A CA 1
ATOM 1506 C C . CYS A 1 185 ? -11.715 -8.412 6.121 1.00 94.50 185 CYS A C 1
ATOM 1508 O O . CYS A 1 185 ? -12.118 -8.896 5.065 1.00 94.50 185 CYS A O 1
ATOM 1510 N N . TRP A 1 186 ? -10.749 -8.954 6.847 1.00 96.38 186 TRP A N 1
ATOM 1511 C CA . TRP A 1 186 ? -10.182 -10.269 6.593 1.00 96.38 186 TRP A CA 1
ATOM 1512 C C . TRP A 1 186 ? -10.285 -11.100 7.870 1.00 96.38 186 TRP A C 1
ATOM 1514 O O . TRP A 1 186 ? -10.035 -10.598 8.968 1.00 96.38 186 TRP A O 1
ATOM 1524 N N . THR A 1 187 ? -10.705 -12.357 7.735 1.00 95.62 187 THR A N 1
ATOM 1525 C CA . THR A 1 187 ? -10.808 -13.290 8.862 1.00 95.62 187 THR A CA 1
ATOM 1526 C C . THR A 1 187 ? -9.717 -14.335 8.730 1.00 95.62 187 THR A C 1
ATOM 1528 O O . THR A 1 187 ? -9.657 -15.031 7.721 1.00 95.62 187 THR A O 1
ATOM 1531 N N . ASP A 1 188 ? -8.875 -14.448 9.752 1.00 92.31 188 ASP A N 1
ATOM 1532 C CA . ASP A 1 188 ? -7.772 -15.400 9.752 1.00 92.31 188 ASP A CA 1
ATOM 1533 C C . ASP A 1 188 ? -8.252 -16.852 9.947 1.00 92.31 188 ASP A C 1
ATOM 1535 O O . ASP A 1 188 ? -9.408 -17.141 10.272 1.00 92.31 188 ASP A O 1
ATOM 1539 N N . GLU A 1 189 ? -7.318 -17.792 9.823 1.00 89.94 189 GLU A N 1
ATOM 1540 C CA . GLU A 1 189 ? -7.559 -19.228 10.015 1.00 89.94 189 GLU A CA 1
ATOM 1541 C C . GLU A 1 189 ? -8.094 -19.590 11.416 1.00 89.94 189 GLU A C 1
ATOM 1543 O O . GLU A 1 189 ? -8.669 -20.663 11.618 1.00 89.94 189 GLU A O 1
ATOM 1548 N N . LYS A 1 190 ? -7.882 -18.713 12.403 1.00 88.56 190 LYS A N 1
ATOM 1549 C CA . LYS A 1 190 ? -8.289 -18.887 13.803 1.00 88.56 190 LYS A CA 1
ATOM 1550 C C . LYS A 1 190 ? -9.640 -18.227 14.097 1.00 88.56 190 LYS A C 1
ATOM 1552 O O . LYS A 1 190 ? -10.130 -18.343 15.221 1.00 88.56 190 LYS A O 1
ATOM 1557 N N . GLY A 1 191 ? -10.263 -17.588 13.105 1.00 91.44 191 GLY A N 1
ATOM 1558 C CA . GLY A 1 191 ? -11.534 -16.880 13.231 1.00 91.44 191 GLY A CA 1
ATOM 1559 C C . GLY A 1 191 ? -11.412 -15.470 13.812 1.00 91.44 191 GLY A C 1
ATOM 1560 O O . GLY A 1 191 ? -12.427 -14.887 14.197 1.00 91.44 191 GLY A O 1
ATOM 1561 N N . ASN A 1 192 ? -10.203 -14.921 13.907 1.00 94.12 192 ASN A N 1
ATOM 1562 C CA . ASN A 1 192 ? -9.984 -13.546 14.318 1.00 94.12 192 ASN A CA 1
ATOM 1563 C C . ASN A 1 192 ? -10.166 -12.587 13.138 1.00 94.12 192 ASN A C 1
ATOM 1565 O O . ASN A 1 192 ? -9.724 -12.862 12.023 1.00 94.12 192 ASN A O 1
ATOM 1569 N N . VAL A 1 193 ? -10.754 -11.423 13.408 1.00 95.06 193 VAL A N 1
ATOM 1570 C CA . VAL A 1 193 ? -11.077 -10.436 12.375 1.00 95.06 193 VAL A CA 1
ATOM 1571 C C . VAL A 1 193 ? -10.083 -9.280 12.389 1.00 95.06 193 VAL A C 1
ATOM 1573 O O . VAL A 1 193 ? -9.763 -8.718 13.440 1.00 95.06 193 VAL A O 1
ATOM 1576 N N . TRP A 1 194 ? -9.649 -8.900 11.196 1.00 96.12 194 TRP A N 1
ATOM 1577 C CA . TRP A 1 194 ? -8.802 -7.754 10.911 1.00 96.12 194 TRP A CA 1
ATOM 1578 C C . TRP A 1 194 ? -9.569 -6.771 10.036 1.00 96.12 194 TRP A C 1
ATOM 1580 O O . TRP A 1 194 ? -10.201 -7.177 9.064 1.00 96.12 194 TRP A O 1
ATOM 1590 N N . VAL A 1 195 ? -9.521 -5.487 10.377 1.00 93.94 195 VAL A N 1
ATOM 1591 C CA . VAL A 1 195 ? -10.213 -4.418 9.646 1.00 93.94 195 VAL A CA 1
ATOM 1592 C C . VAL A 1 195 ? -9.178 -3.582 8.916 1.00 93.94 195 VAL A C 1
ATOM 1594 O O . VAL A 1 195 ? -8.289 -3.015 9.549 1.00 93.94 195 VAL A O 1
ATOM 1597 N N . TYR A 1 196 ? -9.296 -3.517 7.597 1.00 92.75 196 TYR A N 1
ATOM 1598 C CA . TYR A 1 196 ? -8.495 -2.651 6.748 1.00 92.75 196 TYR A CA 1
ATOM 1599 C C . TYR A 1 196 ? -9.060 -1.233 6.756 1.00 92.75 196 TYR A C 1
ATOM 1601 O O . TYR A 1 196 ? -10.266 -1.021 6.605 1.00 92.75 196 TYR A O 1
ATOM 1609 N N . ILE A 1 197 ? -8.155 -0.277 6.912 1.00 86.19 197 ILE A N 1
ATOM 1610 C CA . ILE A 1 197 ? -8.407 1.152 6.968 1.00 86.19 197 ILE A CA 1
ATOM 1611 C C . ILE A 1 197 ? -7.602 1.803 5.846 1.00 86.19 197 ILE A C 1
ATOM 1613 O O . ILE A 1 197 ? -6.379 1.954 5.955 1.00 86.19 197 ILE A O 1
ATOM 1617 N N . TYR A 1 198 ? -8.268 2.228 4.775 1.00 82.38 198 TYR A N 1
ATOM 1618 C CA . TYR A 1 198 ? -7.627 3.003 3.716 1.00 82.38 198 TYR A CA 1
ATOM 1619 C C . TYR A 1 198 ? -7.099 4.331 4.258 1.00 82.38 198 TYR A C 1
ATOM 1621 O O . TYR A 1 198 ? -5.986 4.733 3.920 1.00 82.38 198 TYR A O 1
ATOM 1629 N N . ARG A 1 199 ? -7.871 4.988 5.134 1.00 80.69 199 ARG A N 1
ATOM 1630 C CA . ARG A 1 199 ? -7.507 6.269 5.743 1.00 80.69 199 ARG A CA 1
ATOM 1631 C C . ARG A 1 199 ? -8.070 6.427 7.150 1.00 80.69 199 ARG A C 1
ATOM 1633 O O . ARG A 1 199 ? -9.277 6.505 7.337 1.00 80.69 199 ARG A O 1
ATOM 1640 N N . TYR A 1 200 ? -7.181 6.580 8.122 1.00 79.00 200 TYR A N 1
ATOM 1641 C CA . TYR A 1 200 ? -7.492 6.946 9.497 1.00 79.00 200 TYR A CA 1
ATOM 1642 C C . TYR A 1 200 ? -7.049 8.390 9.746 1.00 79.00 200 TYR A C 1
ATOM 1644 O O . TYR A 1 200 ? -5.854 8.683 9.759 1.00 79.00 200 TYR A O 1
ATOM 1652 N N . ILE A 1 201 ? -7.997 9.301 9.967 1.00 77.88 201 ILE A N 1
ATOM 1653 C CA . ILE A 1 201 ? -7.709 10.690 10.356 1.00 77.88 201 ILE A CA 1
ATOM 1654 C C . ILE A 1 201 ? -7.874 10.806 11.872 1.00 77.88 201 ILE A C 1
ATOM 1656 O O . ILE A 1 201 ? -8.816 10.264 12.437 1.00 77.88 201 ILE A O 1
ATOM 1660 N N . CYS A 1 202 ? -6.969 11.503 12.544 1.00 82.12 202 CYS A N 1
ATOM 1661 C CA . CYS A 1 202 ? -7.002 11.737 13.984 1.00 82.12 202 CYS A CA 1
ATOM 1662 C C . CYS A 1 202 ? -7.498 13.152 14.313 1.00 82.12 202 CYS A C 1
ATOM 1664 O O . CYS A 1 202 ? -7.357 14.094 13.526 1.00 82.12 202 CYS A O 1
ATOM 1666 N N . LYS A 1 203 ? -7.986 13.347 15.543 1.00 77.12 203 LYS A N 1
ATOM 1667 C CA . LYS A 1 203 ? -8.175 14.679 16.132 1.00 77.12 203 LYS A CA 1
ATOM 1668 C C . LYS A 1 203 ? -6.817 15.380 16.172 1.00 77.12 203 LYS A C 1
ATOM 1670 O O . LYS A 1 203 ? -5.899 14.920 16.846 1.00 77.12 203 LYS A O 1
ATOM 1675 N N . GLY A 1 204 ? -6.704 16.489 15.449 1.00 75.81 204 GLY A N 1
ATOM 1676 C CA . GLY A 1 204 ? -5.444 17.218 15.278 1.00 75.81 204 GLY A CA 1
ATOM 1677 C C . GLY A 1 204 ? -4.808 17.068 13.896 1.00 75.81 204 GLY A C 1
ATOM 1678 O O . GLY A 1 204 ? -3.752 17.643 13.678 1.00 75.81 204 GLY A O 1
ATOM 1679 N N . GLY A 1 205 ? -5.441 16.344 12.966 1.00 74.62 205 GLY A N 1
ATOM 1680 C CA . GLY A 1 205 ? -5.050 16.326 11.551 1.00 74.62 205 GLY A CA 1
ATOM 1681 C C . GLY A 1 205 ? -4.000 15.279 11.177 1.00 74.62 205 GLY A C 1
ATOM 1682 O O . GLY A 1 205 ? -3.749 15.084 9.992 1.00 74.62 205 GLY A O 1
ATOM 1683 N N . GLU A 1 206 ? -3.430 14.562 12.153 1.00 82.12 206 GLU A N 1
ATOM 1684 C CA . GLU A 1 206 ? -2.588 13.393 11.875 1.00 82.12 206 GLU A CA 1
ATOM 1685 C C . GLU A 1 206 ? -3.371 12.349 11.070 1.00 82.12 206 GLU A C 1
ATOM 1687 O O . GLU A 1 206 ? -4.568 12.144 11.288 1.00 82.12 206 GLU A O 1
ATOM 1692 N N . ARG A 1 207 ? -2.685 11.685 10.142 1.00 82.56 207 ARG A N 1
ATOM 1693 C CA . ARG A 1 207 ? -3.286 10.743 9.202 1.00 82.56 207 ARG A CA 1
ATOM 1694 C C . ARG A 1 207 ? -2.424 9.493 9.083 1.00 82.56 207 ARG A C 1
ATOM 1696 O O . ARG A 1 207 ? -1.206 9.592 8.972 1.00 82.56 207 ARG A O 1
ATOM 1703 N N . TYR A 1 208 ? -3.083 8.343 9.054 1.00 84.69 208 TYR A N 1
ATOM 1704 C CA . TYR A 1 208 ? -2.496 7.044 8.740 1.00 84.69 208 TYR A CA 1
ATOM 1705 C C . TYR A 1 208 ? -3.257 6.452 7.560 1.00 84.69 208 TYR A C 1
ATOM 1707 O O . TYR A 1 208 ? -4.484 6.507 7.537 1.00 84.69 208 TYR A O 1
ATOM 1715 N N . ASP A 1 209 ? -2.552 5.899 6.581 1.00 84.44 209 ASP A N 1
ATOM 1716 C CA . ASP A 1 209 ? -3.170 5.308 5.396 1.00 84.44 209 ASP A CA 1
ATOM 1717 C C . ASP A 1 209 ? -2.787 3.846 5.253 1.00 84.44 209 ASP A C 1
ATOM 1719 O O . ASP A 1 209 ? -1.682 3.454 5.628 1.00 84.44 209 ASP A O 1
ATOM 1723 N N . ASN A 1 210 ? -3.678 3.070 4.640 1.00 87.56 210 ASN A N 1
ATOM 1724 C CA . ASN A 1 210 ? -3.457 1.671 4.286 1.00 87.56 210 ASN A CA 1
ATOM 1725 C C . ASN A 1 210 ? -2.946 0.844 5.477 1.00 87.56 210 ASN A C 1
ATOM 1727 O O . ASN A 1 210 ? -1.867 0.257 5.434 1.00 87.56 210 ASN A O 1
ATOM 1731 N N . CYS A 1 211 ? -3.710 0.846 6.564 1.00 91.50 211 CYS A N 1
ATOM 1732 C CA . CYS A 1 211 ? -3.366 0.158 7.805 1.00 91.50 211 CYS A CA 1
ATOM 1733 C C . CYS A 1 211 ? -4.433 -0.877 8.165 1.00 91.50 211 CYS A C 1
ATOM 1735 O O . CYS A 1 211 ? -5.559 -0.825 7.681 1.00 91.50 211 CYS A O 1
ATOM 1737 N N . TRP A 1 212 ? -4.096 -1.786 9.069 1.00 94.56 212 TRP A N 1
ATOM 1738 C CA . TRP A 1 212 ? -4.992 -2.801 9.602 1.00 94.56 212 TRP A CA 1
ATOM 1739 C C . TRP A 1 212 ? -5.147 -2.660 11.112 1.00 94.56 212 TRP A C 1
ATOM 1741 O O . TRP A 1 212 ? -4.192 -2.356 11.826 1.00 94.56 212 TRP A O 1
ATOM 1751 N N . ILE A 1 213 ? -6.351 -2.928 11.605 1.00 94.06 213 ILE A N 1
ATOM 1752 C CA . ILE A 1 213 ? -6.676 -2.975 13.030 1.00 94.06 213 ILE A CA 1
ATOM 1753 C C . ILE A 1 213 ? -7.123 -4.389 13.380 1.00 94.06 213 ILE A C 1
ATOM 1755 O O . ILE A 1 213 ? -7.975 -4.972 12.707 1.00 94.06 213 ILE A O 1
ATOM 1759 N N . PHE A 1 214 ? -6.584 -4.930 14.469 1.00 95.44 214 PHE A N 1
ATOM 1760 C CA . PHE A 1 214 ? -7.046 -6.197 15.016 1.00 95.44 214 PHE A CA 1
ATOM 1761 C C . PHE A 1 214 ? -8.371 -6.002 15.766 1.00 95.44 214 PHE A C 1
ATOM 1763 O O . PHE A 1 214 ? -8.386 -5.484 16.880 1.00 95.44 214 PHE A O 1
ATOM 1770 N N . ALA A 1 215 ? -9.501 -6.400 15.178 1.00 92.56 215 ALA A N 1
ATOM 1771 C CA . ALA A 1 215 ? -10.823 -6.017 15.682 1.00 92.56 215 ALA A CA 1
ATOM 1772 C C . ALA A 1 215 ? -11.147 -6.607 17.060 1.00 92.56 215 ALA A C 1
ATOM 1774 O O . ALA A 1 215 ? -11.800 -5.964 17.879 1.00 92.56 215 ALA A O 1
ATOM 1775 N N . SER A 1 216 ? -10.678 -7.827 17.337 1.00 89.31 216 SER A N 1
ATOM 1776 C CA . SER A 1 216 ? -10.937 -8.498 18.616 1.00 89.31 216 SER A CA 1
ATOM 1777 C C . SER A 1 216 ? -10.219 -7.837 19.794 1.00 89.31 216 SER A C 1
ATOM 1779 O O . SER A 1 216 ? -10.684 -7.956 20.928 1.00 89.31 216 SER A O 1
ATOM 1781 N N . ALA A 1 217 ? -9.111 -7.137 19.539 1.00 92.31 217 ALA A N 1
ATOM 1782 C CA . ALA A 1 217 ? -8.405 -6.345 20.537 1.00 92.31 217 ALA A CA 1
ATOM 1783 C C . ALA A 1 217 ? -7.595 -5.219 19.875 1.00 92.31 217 ALA A C 1
ATOM 1785 O O . ALA A 1 217 ? -6.385 -5.363 19.694 1.00 92.31 217 ALA A O 1
ATOM 1786 N N . PRO A 1 218 ? -8.236 -4.081 19.551 1.00 92.44 218 PRO A N 1
ATOM 1787 C CA . PRO A 1 218 ? -7.598 -3.008 18.783 1.00 92.44 218 PRO A CA 1
ATOM 1788 C C . PRO A 1 218 ? -6.403 -2.339 19.477 1.00 92.44 218 PRO A C 1
ATOM 1790 O O . PRO A 1 218 ? -5.626 -1.657 18.822 1.00 92.44 218 PRO A O 1
ATOM 1793 N N . GLU A 1 219 ? -6.251 -2.523 20.792 1.00 93.81 219 GLU A N 1
ATOM 1794 C CA . GLU A 1 219 ? -5.127 -2.001 21.590 1.00 93.81 219 GLU A CA 1
ATOM 1795 C C . GLU A 1 219 ? -4.039 -3.063 21.867 1.00 93.81 219 GLU A C 1
ATOM 1797 O O . GLU A 1 219 ? -3.106 -2.813 22.627 1.00 93.81 219 GLU A O 1
ATOM 1802 N N . ALA A 1 220 ? -4.164 -4.280 21.319 1.00 91.00 220 ALA A N 1
ATOM 1803 C CA . ALA A 1 220 ? -3.215 -5.361 21.576 1.00 91.00 220 ALA A CA 1
ATOM 1804 C C . ALA A 1 220 ? -2.023 -5.319 20.610 1.00 91.00 220 ALA A C 1
ATOM 1806 O O . ALA A 1 220 ? -2.178 -5.486 19.403 1.00 91.00 220 ALA A O 1
ATOM 1807 N N . GLU A 1 221 ? -0.822 -5.169 21.169 1.00 91.25 221 GLU A N 1
ATOM 1808 C CA . GLU A 1 221 ? 0.454 -5.389 20.471 1.00 91.25 221 GLU A CA 1
ATOM 1809 C C . GLU A 1 221 ? 0.876 -6.868 20.543 1.00 91.25 221 GLU A C 1
ATOM 1811 O O . GLU A 1 221 ? 1.274 -7.468 19.549 1.00 91.25 221 GLU A O 1
ATOM 1816 N N . GLU A 1 222 ? 0.703 -7.495 21.707 1.00 89.06 222 GLU A N 1
ATOM 1817 C CA . GLU A 1 222 ? 0.984 -8.915 21.915 1.00 89.06 222 GLU A CA 1
ATOM 1818 C C . GLU A 1 222 ? -0.236 -9.767 21.568 1.00 89.06 222 GLU A C 1
ATOM 1820 O O . GLU A 1 222 ? -1.229 -9.794 22.301 1.00 89.06 222 GLU A O 1
ATOM 1825 N N . LEU A 1 223 ? -0.153 -10.518 20.469 1.00 88.25 223 LEU A N 1
ATOM 1826 C CA . LEU A 1 223 ? -1.271 -11.344 20.010 1.00 88.25 223 LEU A CA 1
ATOM 1827 C C . LEU A 1 223 ? -1.206 -12.805 20.497 1.00 88.25 223 LEU A C 1
ATOM 1829 O O . LEU A 1 223 ? -2.022 -13.632 20.098 1.00 88.25 223 LEU A O 1
ATOM 1833 N N . SER A 1 224 ? -0.293 -13.153 21.406 1.00 86.88 224 SER A N 1
ATOM 1834 C CA . SER A 1 224 ? -0.166 -14.527 21.930 1.00 86.88 224 SER A CA 1
ATOM 1835 C C . SER A 1 224 ? -1.451 -15.081 22.551 1.00 86.88 224 SER A C 1
ATOM 1837 O O . SER A 1 224 ? -1.780 -16.253 22.358 1.00 86.88 224 SER A O 1
ATOM 1839 N N . ALA A 1 225 ? -2.247 -14.223 23.192 1.00 85.38 225 ALA A N 1
ATOM 1840 C CA . ALA A 1 225 ? -3.563 -14.577 23.726 1.00 85.38 225 ALA A CA 1
ATOM 1841 C C . ALA A 1 225 ? -4.597 -14.969 22.646 1.00 85.38 225 ALA A C 1
ATOM 1843 O O . ALA A 1 225 ? -5.592 -15.617 22.964 1.00 85.38 225 ALA A O 1
ATOM 1844 N N . TYR A 1 226 ? -4.345 -14.617 21.384 1.00 86.25 226 TYR A N 1
ATOM 1845 C CA . TYR A 1 226 ? -5.196 -14.890 20.220 1.00 86.25 226 TYR A CA 1
ATOM 1846 C C . TYR A 1 226 ? -4.610 -15.992 19.319 1.00 86.25 226 TYR A C 1
ATOM 1848 O O . TYR A 1 226 ? -5.059 -16.202 18.192 1.00 86.25 226 TYR A O 1
ATOM 1856 N N . GLY A 1 227 ? -3.610 -16.724 19.827 1.00 83.06 227 GLY A N 1
ATOM 1857 C CA . GLY A 1 227 ? -3.022 -17.884 19.163 1.00 83.06 227 GLY A CA 1
ATOM 1858 C C . GLY A 1 227 ? -1.913 -17.556 18.164 1.00 83.06 227 GLY A C 1
ATOM 1859 O O . GLY A 1 227 ? -1.662 -18.362 17.271 1.00 83.06 227 GLY A O 1
ATOM 1860 N N . TYR A 1 228 ? -1.259 -16.397 18.268 1.00 83.38 228 TYR A N 1
ATOM 1861 C CA . TYR A 1 228 ? -0.115 -16.042 17.418 1.00 83.38 228 TYR A CA 1
ATOM 1862 C C . TYR A 1 228 ? 1.212 -16.114 18.188 1.00 83.38 228 TYR A C 1
ATOM 1864 O O . TYR A 1 228 ? 1.296 -15.680 19.329 1.00 83.38 228 TYR A O 1
ATOM 1872 N N . ASP A 1 229 ? 2.267 -16.625 17.559 1.00 72.38 229 ASP A N 1
ATOM 1873 C CA . ASP A 1 229 ? 3.637 -16.553 18.084 1.00 72.38 229 ASP A CA 1
ATOM 1874 C C . ASP A 1 229 ? 4.402 -15.508 17.264 1.00 72.38 229 ASP A C 1
ATOM 1876 O O . ASP A 1 229 ? 4.928 -15.814 16.197 1.00 72.38 229 ASP A O 1
ATOM 1880 N N . ILE A 1 230 ? 4.383 -14.247 17.709 1.00 62.53 230 ILE A N 1
ATOM 1881 C CA . ILE A 1 230 ? 4.945 -13.110 16.953 1.00 62.53 230 ILE A CA 1
ATOM 1882 C C . ILE A 1 230 ? 6.372 -12.770 17.406 1.00 62.53 230 ILE A C 1
ATOM 1884 O O . ILE A 1 230 ? 6.796 -11.618 17.402 1.00 62.53 230 ILE A O 1
ATOM 1888 N N . SER A 1 231 ? 7.159 -13.771 17.797 1.00 51.25 231 SER A N 1
ATOM 1889 C CA . SER A 1 231 ? 8.512 -13.568 18.336 1.00 51.25 231 SER A CA 1
ATOM 1890 C C . SER A 1 231 ? 9.559 -13.049 17.323 1.00 51.25 231 SER A C 1
ATOM 1892 O O . SER A 1 231 ? 10.727 -12.907 17.687 1.00 51.25 231 SER A O 1
ATOM 1894 N N . ALA A 1 232 ? 9.181 -12.726 16.074 1.00 41.81 232 ALA A N 1
ATOM 1895 C CA . ALA A 1 232 ? 10.126 -12.434 14.988 1.00 41.81 232 ALA A CA 1
ATOM 1896 C C . ALA A 1 232 ? 9.841 -11.201 14.094 1.00 41.81 232 ALA A C 1
ATOM 1898 O O . ALA A 1 232 ? 10.657 -10.930 13.216 1.00 41.81 232 ALA A O 1
ATOM 1899 N N . SER A 1 233 ? 8.762 -10.422 14.269 1.00 46.12 233 SER A N 1
ATOM 1900 C CA . SER A 1 233 ? 8.414 -9.345 13.306 1.00 46.12 233 SER A CA 1
ATOM 1901 C C . SER A 1 233 ? 9.096 -7.984 13.543 1.00 46.12 233 SER A C 1
ATOM 1903 O O . SER A 1 233 ? 8.836 -7.021 12.820 1.00 46.12 233 SER A O 1
ATOM 1905 N N . ALA A 1 234 ? 10.024 -7.882 14.500 1.00 37.84 234 ALA A N 1
ATOM 1906 C CA . ALA A 1 234 ? 10.835 -6.680 14.709 1.00 37.84 234 ALA A CA 1
ATOM 1907 C C . ALA A 1 234 ? 11.944 -6.561 13.638 1.00 37.84 234 ALA A C 1
ATOM 1909 O O . ALA A 1 234 ? 13.120 -6.800 13.914 1.00 37.84 234 ALA A O 1
ATOM 1910 N N . GLY A 1 235 ? 11.577 -6.218 12.400 1.00 33.56 235 GLY A N 1
ATOM 1911 C CA . GLY A 1 235 ? 12.497 -6.132 11.262 1.00 33.56 235 GLY A CA 1
ATOM 1912 C C . GLY A 1 235 ? 12.256 -4.915 10.368 1.00 33.56 235 GLY A C 1
ATOM 1913 O O . GLY A 1 235 ? 11.356 -4.917 9.542 1.00 33.56 235 GLY A O 1
ATOM 1914 N N . THR A 1 236 ? 13.127 -3.915 10.531 1.00 30.00 236 THR A N 1
ATOM 1915 C CA . THR A 1 236 ? 13.457 -2.786 9.632 1.00 30.00 236 THR A CA 1
ATOM 1916 C C . THR A 1 236 ? 12.328 -1.837 9.201 1.00 30.00 236 THR A C 1
ATOM 1918 O O . THR A 1 236 ? 11.584 -2.047 8.246 1.00 30.00 236 THR A O 1
ATOM 1921 N N . ALA A 1 237 ? 12.273 -0.698 9.892 1.00 33.97 237 ALA A N 1
ATOM 1922 C CA . ALA A 1 237 ? 11.548 0.485 9.466 1.00 33.97 237 ALA A CA 1
ATOM 1923 C C . ALA A 1 237 ? 12.148 1.068 8.174 1.00 33.97 237 ALA A C 1
ATOM 1925 O O . ALA A 1 237 ? 13.335 1.382 8.123 1.00 33.97 237 ALA A O 1
ATOM 1926 N N . VAL A 1 238 ? 11.292 1.314 7.185 1.00 30.39 238 VAL A N 1
ATOM 1927 C CA . VAL A 1 238 ? 11.386 2.521 6.360 1.00 30.39 238 VAL A CA 1
ATOM 1928 C C . VAL A 1 238 ? 10.183 3.340 6.792 1.00 30.39 238 VAL A C 1
ATOM 1930 O O . VAL A 1 238 ? 9.048 3.021 6.443 1.00 30.39 238 VAL A O 1
ATOM 1933 N N . SER A 1 239 ? 10.417 4.325 7.658 1.00 33.78 239 SER A N 1
ATOM 1934 C CA . SER A 1 239 ? 9.412 5.329 7.977 1.00 33.78 239 SER A CA 1
ATOM 1935 C C . SER A 1 239 ? 9.192 6.164 6.721 1.00 33.78 239 SER A C 1
ATOM 1937 O O . SER A 1 239 ? 9.868 7.165 6.499 1.00 33.78 239 SER A O 1
ATOM 1939 N N . GLY A 1 240 ? 8.240 5.759 5.890 1.00 29.88 240 GLY A N 1
ATOM 1940 C CA . GLY A 1 240 ? 7.577 6.684 4.988 1.00 29.88 240 GLY A CA 1
ATOM 1941 C C . GLY A 1 240 ? 6.633 7.558 5.804 1.00 29.88 240 GLY A C 1
ATOM 1942 O O . GLY A 1 240 ? 5.425 7.483 5.617 1.00 29.88 240 GLY A O 1
ATOM 1943 N N . SER A 1 241 ? 7.153 8.360 6.741 1.00 28.36 241 SER A N 1
ATOM 1944 C CA . SER A 1 241 ? 6.423 9.564 7.107 1.00 28.36 241 SER A CA 1
ATOM 1945 C C . SER A 1 241 ? 6.411 10.401 5.836 1.00 28.36 241 SER A C 1
ATOM 1947 O O . SER A 1 241 ? 7.408 11.038 5.501 1.00 28.36 241 SER A O 1
ATOM 1949 N N . LEU A 1 242 ? 5.305 10.358 5.099 1.00 29.75 242 LEU A N 1
ATOM 1950 C CA . LEU A 1 242 ? 4.933 11.451 4.219 1.00 29.75 242 LEU A CA 1
ATOM 1951 C C . LEU A 1 242 ? 4.718 12.650 5.148 1.00 29.75 242 LEU A C 1
ATOM 1953 O O . LEU A 1 242 ? 3.609 12.916 5.602 1.00 29.75 242 LEU A O 1
ATOM 1957 N N . SER A 1 243 ? 5.815 13.316 5.519 1.00 27.86 243 SER A N 1
ATOM 1958 C CA . SER A 1 243 ? 5.780 14.641 6.119 1.00 27.86 243 SER A CA 1
ATOM 1959 C C . SER A 1 243 ? 5.370 15.594 5.008 1.00 27.86 243 SER A C 1
ATOM 1961 O O . SER A 1 243 ? 6.206 16.258 4.403 1.00 27.86 243 SER A O 1
ATOM 1963 N N . ILE A 1 244 ? 4.081 15.568 4.693 1.00 32.38 244 ILE A N 1
ATOM 1964 C CA . ILE A 1 244 ? 3.432 16.594 3.896 1.00 32.38 244 ILE A CA 1
ATOM 1965 C C . ILE A 1 244 ? 3.452 17.833 4.787 1.00 32.38 244 ILE A C 1
ATOM 1967 O O . ILE A 1 244 ? 3.019 17.779 5.943 1.00 32.38 244 ILE A O 1
ATOM 1971 N N . SER A 1 245 ? 4.056 18.907 4.296 1.00 31.58 245 SER A N 1
ATOM 1972 C CA . SER A 1 245 ? 4.114 20.167 5.034 1.00 31.58 245 SER A CA 1
ATOM 1973 C C . SER A 1 245 ? 2.693 20.680 5.323 1.00 31.58 245 SER A C 1
ATOM 1975 O O . SER A 1 245 ? 1.768 20.398 4.563 1.00 31.58 245 SER A O 1
ATOM 1977 N N . GLU A 1 246 ? 2.499 21.443 6.410 1.00 35.66 246 GLU A N 1
ATOM 1978 C CA . GLU A 1 246 ? 1.177 22.007 6.764 1.00 35.66 246 GLU A CA 1
ATOM 1979 C C . GLU A 1 246 ? 0.547 22.797 5.593 1.00 35.66 246 GLU A C 1
ATOM 1981 O O . GLU A 1 246 ? -0.671 22.818 5.424 1.00 35.66 246 GLU A O 1
ATOM 1986 N N . GLU A 1 247 ? 1.385 23.386 4.736 1.00 34.81 247 GLU A N 1
ATOM 1987 C CA . GLU A 1 247 ? 0.982 24.146 3.551 1.00 34.81 247 GLU A CA 1
ATOM 1988 C C . GLU A 1 247 ? 0.468 23.232 2.416 1.00 34.81 247 GLU A C 1
ATOM 1990 O O . GLU A 1 247 ? -0.574 23.507 1.819 1.00 34.81 247 GLU A O 1
ATOM 1995 N N . GLU A 1 248 ? 1.109 22.081 2.189 1.00 36.12 248 GLU A N 1
ATOM 1996 C CA . GLU A 1 248 ? 0.656 21.067 1.223 1.00 36.12 248 GLU A CA 1
ATOM 1997 C C . GLU A 1 248 ? -0.597 20.315 1.702 1.00 36.12 248 GLU A C 1
ATOM 1999 O O . GLU A 1 248 ? -1.419 19.905 0.878 1.00 36.12 248 GLU A O 1
ATOM 2004 N N . THR A 1 249 ? -0.796 20.154 3.018 1.00 43.00 249 THR A N 1
ATOM 2005 C CA . THR A 1 249 ? -2.045 19.590 3.556 1.00 43.00 249 THR A CA 1
ATOM 2006 C C . THR A 1 249 ? -3.233 20.524 3.362 1.00 43.00 249 THR A C 1
ATOM 2008 O O . THR A 1 249 ? -4.324 20.037 3.070 1.00 43.00 249 THR A O 1
ATOM 2011 N N . GLU A 1 250 ? -3.035 21.842 3.461 1.00 35.38 250 GLU A N 1
ATOM 2012 C CA . GLU A 1 250 ? -4.098 22.832 3.255 1.00 35.38 250 GLU A CA 1
ATOM 2013 C C . GLU A 1 250 ? -4.482 22.919 1.766 1.00 35.38 250 GLU A C 1
ATOM 2015 O O . GLU A 1 250 ? -5.666 22.930 1.429 1.00 35.38 250 GLU A O 1
ATOM 2020 N N . GLU A 1 251 ? -3.502 22.884 0.853 1.00 39.25 251 GLU A N 1
ATOM 2021 C CA . GLU A 1 251 ? -3.755 22.852 -0.596 1.00 39.25 251 GLU A CA 1
ATOM 2022 C C . GLU A 1 251 ? -4.375 21.528 -1.058 1.00 39.25 251 GLU A C 1
ATOM 2024 O O . GLU A 1 251 ? -5.301 21.531 -1.876 1.00 39.25 251 GLU A O 1
ATOM 2029 N N . ALA A 1 252 ? -3.925 20.391 -0.516 1.00 36.56 252 ALA A N 1
ATOM 2030 C CA . ALA A 1 252 ? -4.530 19.089 -0.788 1.00 36.56 252 ALA A CA 1
ATOM 2031 C C . ALA A 1 252 ? -5.951 18.996 -0.214 1.00 36.56 252 ALA A C 1
ATOM 2033 O O . ALA A 1 252 ? -6.832 18.429 -0.864 1.00 36.56 252 ALA A O 1
ATOM 2034 N N . TYR A 1 253 ? -6.201 19.586 0.959 1.00 37.81 253 TYR A N 1
ATOM 2035 C CA . TYR A 1 253 ? -7.528 19.679 1.564 1.00 37.81 253 TYR A CA 1
ATOM 2036 C C . TYR A 1 253 ? -8.458 20.586 0.749 1.00 37.81 253 TYR A C 1
ATOM 2038 O O . TYR A 1 253 ? -9.554 20.162 0.391 1.00 37.81 253 TYR A O 1
ATOM 2046 N N . GLU A 1 254 ? -8.021 21.785 0.359 1.00 38.47 254 GLU A N 1
ATOM 2047 C CA . GLU A 1 254 ? -8.793 22.695 -0.500 1.00 38.47 254 GLU A CA 1
ATOM 2048 C C . GLU A 1 254 ? -9.045 22.089 -1.890 1.00 38.47 254 GLU A C 1
ATOM 2050 O O . GLU A 1 254 ? -10.159 22.166 -2.415 1.00 38.47 254 GLU A O 1
ATOM 2055 N N . SER A 1 255 ? -8.057 21.409 -2.476 1.00 37.41 255 SER A N 1
ATOM 2056 C CA . SER A 1 255 ? -8.207 20.674 -3.738 1.00 37.41 255 SER A CA 1
ATOM 2057 C C . SER A 1 255 ? -9.201 19.514 -3.606 1.00 37.41 255 SER A C 1
ATOM 2059 O O . SER A 1 255 ? -10.101 19.372 -4.440 1.00 37.41 255 SER A O 1
ATOM 2061 N N . ALA A 1 256 ? -9.128 18.741 -2.517 1.00 38.09 256 ALA A N 1
ATOM 2062 C CA . ALA A 1 256 ? -10.060 17.656 -2.227 1.00 38.09 256 ALA A CA 1
ATOM 2063 C C . ALA A 1 256 ? -11.487 18.181 -2.004 1.00 38.09 256 ALA A C 1
ATOM 2065 O O . ALA A 1 256 ? -12.417 17.691 -2.644 1.00 38.09 256 ALA A O 1
ATOM 2066 N N . VAL A 1 257 ? -11.670 19.234 -1.202 1.00 38.59 257 VAL A N 1
ATOM 2067 C CA . VAL A 1 257 ? -12.965 19.898 -0.962 1.00 38.59 257 VAL A CA 1
ATOM 2068 C C . VAL A 1 257 ? -13.549 20.469 -2.259 1.00 38.59 257 VAL A C 1
ATOM 2070 O O . VAL A 1 257 ? -14.756 20.370 -2.500 1.00 38.59 257 VAL A O 1
ATOM 2073 N N . LYS A 1 258 ? -12.707 21.014 -3.140 1.00 38.38 258 LYS A N 1
ATOM 2074 C CA . LYS A 1 258 ? -13.106 21.540 -4.454 1.00 38.38 258 LYS A CA 1
ATOM 2075 C C . LYS A 1 258 ? -13.446 20.429 -5.453 1.00 38.38 258 LYS A C 1
ATOM 2077 O O . LYS A 1 258 ? -14.363 20.605 -6.256 1.00 38.38 258 LYS A O 1
ATOM 2082 N N . SER A 1 259 ? -12.775 19.278 -5.371 1.00 38.56 259 SER A N 1
ATOM 2083 C CA . SER A 1 259 ? -13.079 18.081 -6.173 1.00 38.56 259 SER A CA 1
ATOM 2084 C C . SER A 1 259 ? -14.356 17.366 -5.711 1.00 38.56 259 SER A C 1
ATOM 2086 O O . SER A 1 259 ? -15.127 16.886 -6.540 1.00 38.56 259 SER A O 1
ATOM 2088 N N . LEU A 1 260 ? -14.637 17.382 -4.403 1.00 36.53 260 LEU A N 1
ATOM 2089 C CA . LEU A 1 260 ? -15.841 16.813 -3.789 1.00 36.53 260 LEU A CA 1
ATOM 2090 C C . LEU A 1 260 ? -17.079 17.695 -3.995 1.00 36.53 260 LEU A C 1
ATOM 2092 O O . LEU A 1 260 ? -18.206 17.242 -3.796 1.00 36.53 260 LEU A O 1
ATOM 2096 N N . ASN A 1 261 ? -16.902 18.951 -4.418 1.00 36.44 261 ASN A N 1
ATOM 2097 C CA . ASN A 1 261 ? -18.001 19.899 -4.568 1.00 36.44 261 ASN A CA 1
ATOM 2098 C C . ASN A 1 261 ? -17.959 20.694 -5.890 1.00 36.44 261 ASN A C 1
ATOM 2100 O O . ASN A 1 261 ? -17.985 21.928 -5.845 1.00 36.44 261 ASN A O 1
ATOM 2104 N N . PRO A 1 262 ? -17.945 20.057 -7.086 1.00 32.97 262 PRO A N 1
ATOM 2105 C CA . PRO A 1 262 ? -17.774 20.819 -8.317 1.00 32.97 262 PRO A CA 1
ATOM 2106 C C . PRO A 1 262 ? -18.951 21.759 -8.591 1.00 32.97 262 PRO A C 1
ATOM 2108 O O . PRO A 1 262 ? -18.723 22.908 -8.933 1.00 32.97 262 PRO A O 1
ATOM 2111 N N . HIS A 1 263 ? -20.214 21.350 -8.412 1.00 36.91 263 HIS A N 1
ATOM 2112 C CA . HIS A 1 263 ? -21.350 22.207 -8.774 1.00 36.91 263 HIS A CA 1
ATOM 2113 C C . HIS A 1 263 ? -22.641 21.855 -8.014 1.00 36.91 263 HIS A C 1
ATOM 2115 O O . HIS A 1 263 ? -23.472 21.084 -8.486 1.00 36.91 263 HIS A O 1
ATOM 2121 N N . LYS A 1 264 ? -22.923 22.562 -6.910 1.00 34.16 264 LYS A N 1
ATOM 2122 C CA . LYS A 1 264 ? -24.303 22.712 -6.390 1.00 34.16 264 LYS A CA 1
ATOM 2123 C C . LYS A 1 264 ? -25.165 23.670 -7.235 1.00 34.16 264 LYS A C 1
ATOM 2125 O O . LYS A 1 264 ? -26.297 23.965 -6.860 1.00 34.16 264 LYS A O 1
ATOM 2130 N N . LYS A 1 265 ? -24.647 24.178 -8.363 1.00 39.03 265 LYS A N 1
ATOM 2131 C CA . LYS A 1 265 ? -25.333 25.171 -9.209 1.00 39.03 265 LYS A CA 1
ATOM 2132 C C . LYS A 1 265 ? -25.954 24.638 -10.504 1.00 39.03 265 LYS A C 1
ATOM 2134 O O . LYS A 1 265 ? -26.849 25.308 -11.006 1.00 39.03 265 LYS A O 1
ATOM 2139 N N . ASP A 1 266 ? -25.620 23.434 -10.976 1.00 40.34 266 ASP A N 1
ATOM 2140 C CA . ASP A 1 266 ? -26.057 23.002 -12.322 1.00 40.34 266 ASP A CA 1
ATOM 2141 C C . ASP A 1 266 ? -27.091 21.868 -12.366 1.00 40.34 266 ASP A C 1
ATOM 2143 O O . ASP A 1 266 ? -27.583 21.512 -13.436 1.00 40.34 266 ASP A O 1
ATOM 2147 N N . PHE A 1 267 ? -27.554 21.370 -11.215 1.00 33.09 267 PHE A N 1
ATOM 2148 C CA . PHE A 1 267 ? -28.606 20.342 -11.185 1.00 33.09 267 PHE A CA 1
ATOM 2149 C C . PHE A 1 267 ? -30.030 20.864 -11.463 1.00 33.09 267 PHE A C 1
ATOM 2151 O O . PHE A 1 267 ? -30.966 20.075 -11.585 1.00 33.09 267 PHE A O 1
ATOM 2158 N N . ILE A 1 268 ? -30.220 22.182 -11.607 1.00 35.56 268 ILE A N 1
ATOM 2159 C CA . ILE A 1 268 ? -31.544 22.774 -11.873 1.00 35.56 268 ILE A CA 1
ATOM 2160 C C . ILE A 1 268 ? -31.864 22.805 -13.381 1.00 35.56 268 ILE A C 1
ATOM 2162 O O . ILE A 1 268 ? -33.034 22.732 -13.762 1.00 35.56 268 ILE A O 1
ATOM 2166 N N . LEU A 1 269 ? -30.864 22.836 -14.271 1.00 34.16 269 LEU A N 1
ATOM 2167 C CA . LEU A 1 269 ? -31.116 22.968 -15.713 1.00 34.16 269 LEU A CA 1
ATOM 2168 C C . LEU A 1 269 ? -31.762 21.737 -16.394 1.00 34.16 269 LEU A C 1
ATOM 2170 O O . LEU A 1 269 ? -32.705 21.937 -17.167 1.00 34.16 269 LEU A O 1
ATOM 2174 N N . PRO A 1 270 ? -31.353 20.476 -16.135 1.00 36.91 270 PRO A N 1
ATOM 2175 C CA . PRO A 1 270 ? -31.939 19.333 -16.846 1.00 36.91 270 PRO A CA 1
ATOM 2176 C C . PRO A 1 270 ? -33.360 18.981 -16.364 1.00 36.91 270 PRO A C 1
ATOM 2178 O O . PRO A 1 270 ? -34.162 18.437 -17.130 1.00 36.91 270 PRO A O 1
ATOM 2181 N N . PHE A 1 271 ? -33.729 19.351 -15.132 1.00 36.47 271 PHE A N 1
ATOM 2182 C CA . PHE A 1 271 ? -35.086 19.134 -14.611 1.00 36.47 271 PHE A CA 1
ATOM 2183 C C . PHE A 1 271 ? -36.112 20.126 -15.184 1.00 36.47 271 PHE A C 1
ATOM 2185 O O . PHE A 1 271 ? -37.250 19.751 -15.472 1.00 36.47 271 PHE A O 1
ATOM 2192 N N . VAL A 1 272 ? -35.715 21.380 -15.431 1.00 42.53 272 VAL A N 1
ATOM 2193 C CA . VAL A 1 272 ? -36.611 22.394 -16.020 1.00 42.53 272 VAL A CA 1
ATOM 2194 C C . VAL A 1 272 ? -36.856 22.128 -17.515 1.00 42.53 272 VAL A C 1
ATOM 2196 O O . VAL A 1 272 ? -37.973 22.319 -18.003 1.00 42.53 272 VAL A O 1
ATOM 2199 N N . LEU A 1 273 ? -35.862 21.600 -18.240 1.00 40.66 273 LEU A N 1
ATOM 2200 C CA . LEU A 1 273 ? -35.997 21.244 -19.661 1.00 40.66 273 LEU A CA 1
ATOM 2201 C C . LEU A 1 273 ? -36.820 19.961 -19.895 1.00 40.66 273 LEU A C 1
ATOM 2203 O O . LEU A 1 273 ? -37.580 19.887 -20.867 1.00 40.66 273 LEU A O 1
ATOM 2207 N N . SER A 1 274 ? -36.742 18.973 -18.997 1.00 45.91 274 SER A N 1
ATOM 2208 C CA . SER A 1 274 ? -37.545 17.738 -19.089 1.00 45.91 274 SER A CA 1
ATOM 2209 C C . SER A 1 274 ? -39.019 17.963 -18.720 1.00 45.91 274 SER A C 1
ATOM 2211 O O . SER A 1 274 ? -39.912 17.477 -19.415 1.00 45.91 274 SER A O 1
ATOM 2213 N N . ALA A 1 275 ? -39.313 18.793 -17.713 1.00 47.06 275 ALA A N 1
ATOM 2214 C CA . ALA A 1 275 ? -40.691 19.178 -17.398 1.00 47.06 275 ALA A CA 1
ATOM 2215 C C . ALA A 1 275 ? -41.336 20.018 -18.523 1.00 47.06 275 ALA A C 1
ATOM 2217 O O . ALA A 1 275 ? -42.496 19.796 -18.883 1.00 47.06 275 ALA A O 1
ATOM 2218 N N . GLY A 1 276 ? -40.575 20.939 -19.130 1.00 45.47 276 GLY A N 1
ATOM 2219 C CA . GLY A 1 276 ? -41.044 21.774 -20.243 1.00 45.47 276 GLY A CA 1
ATOM 2220 C C . GLY A 1 276 ? -41.367 20.978 -21.512 1.00 45.47 276 GLY A C 1
ATOM 2221 O O . GLY A 1 276 ? -42.376 21.241 -22.169 1.00 45.47 276 GLY A O 1
ATOM 2222 N N . THR A 1 277 ? -40.565 19.960 -21.834 1.00 52.03 277 THR A N 1
ATOM 2223 C CA . THR A 1 277 ? -40.784 19.097 -23.010 1.00 52.03 277 THR A CA 1
ATOM 2224 C C . THR A 1 277 ? -41.978 18.158 -22.839 1.00 52.03 277 THR A C 1
ATOM 2226 O O . THR A 1 277 ? -42.744 17.974 -23.791 1.00 52.03 277 THR A O 1
ATOM 2229 N N . VAL A 1 278 ? -42.226 17.637 -21.632 1.00 53.28 278 VAL A N 1
ATOM 2230 C CA . VAL A 1 278 ? -43.433 16.839 -21.337 1.00 53.28 278 VAL A CA 1
ATOM 2231 C C . VAL A 1 278 ? -44.701 17.697 -21.424 1.00 53.28 278 VAL A C 1
ATOM 2233 O O . VAL A 1 278 ? -45.693 17.268 -22.022 1.00 53.28 278 VAL A O 1
ATOM 2236 N N . LEU A 1 279 ? -44.668 18.938 -20.921 1.00 49.75 279 LEU A N 1
ATOM 2237 C CA . LEU A 1 279 ? -45.816 19.849 -21.000 1.00 49.75 279 LEU A CA 1
ATOM 2238 C C . LEU A 1 279 ? -46.138 20.251 -22.449 1.00 49.75 279 LEU A C 1
ATOM 2240 O O . LEU A 1 279 ? -47.302 20.213 -22.853 1.00 49.75 279 LEU A O 1
ATOM 2244 N N . LEU A 1 280 ? -45.118 20.571 -23.258 1.00 48.69 280 LEU A N 1
ATOM 2245 C CA . LEU A 1 280 ? -45.299 20.906 -24.677 1.00 48.69 280 LEU A CA 1
ATOM 2246 C C . LEU A 1 280 ? -45.867 19.720 -25.473 1.00 48.69 280 LEU A C 1
ATOM 2248 O O . LEU A 1 280 ? -46.733 19.900 -26.330 1.00 48.69 280 LEU A O 1
ATOM 2252 N N . SER A 1 281 ? -45.423 18.503 -25.148 1.00 50.03 281 SER A N 1
ATOM 2253 C CA . SER A 1 281 ? -45.888 17.266 -25.786 1.00 50.03 281 SER A CA 1
ATOM 2254 C C . SER A 1 281 ? -47.365 16.990 -25.489 1.00 50.03 281 SER A C 1
ATOM 2256 O O . SER A 1 281 ? -48.122 16.628 -26.391 1.00 50.03 281 SER A O 1
ATOM 2258 N N . LEU A 1 282 ? -47.812 17.225 -24.250 1.00 51.41 282 LEU A N 1
ATOM 2259 C CA . LEU A 1 282 ? -49.217 17.070 -23.851 1.00 51.41 282 LEU A CA 1
ATOM 2260 C C . LEU A 1 282 ? -50.133 18.138 -24.475 1.00 51.41 282 LEU A C 1
ATOM 2262 O O . LEU A 1 282 ? -51.276 17.835 -24.827 1.00 51.41 282 LEU A O 1
ATOM 2266 N N . ILE A 1 283 ? -49.637 19.367 -24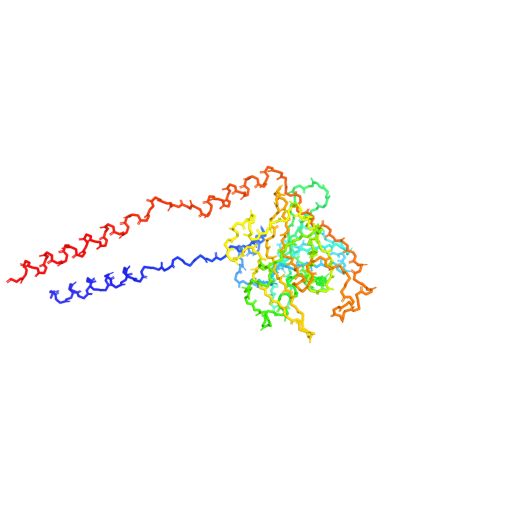.655 1.00 5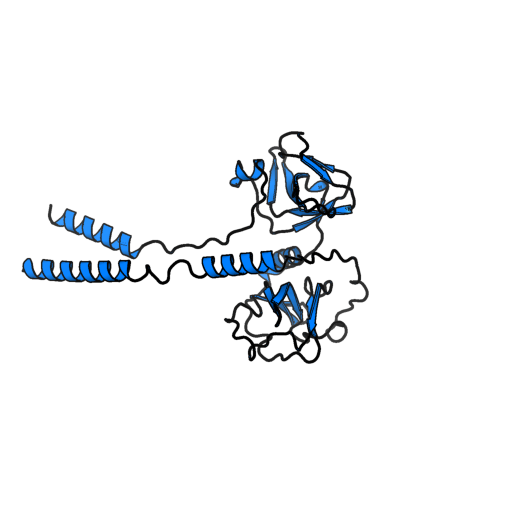8.78 283 ILE A N 1
ATOM 2267 C CA . ILE A 1 283 ? -50.377 20.453 -25.320 1.00 58.78 283 ILE A CA 1
ATOM 2268 C C . ILE A 1 283 ? -50.532 20.162 -26.820 1.00 58.78 283 ILE A C 1
ATOM 2270 O O . ILE A 1 283 ? -51.636 20.275 -27.355 1.00 58.78 283 ILE A O 1
ATOM 2274 N N . LEU A 1 284 ? -49.469 19.702 -27.488 1.00 48.16 284 LEU A N 1
ATOM 2275 C CA . LEU A 1 284 ? -49.514 19.307 -28.901 1.00 48.16 284 LEU A CA 1
ATOM 2276 C C . LEU A 1 284 ? -50.425 18.091 -29.137 1.00 48.16 284 LEU A C 1
ATOM 2278 O O . LEU A 1 284 ? -51.166 18.070 -30.116 1.00 48.16 284 LEU A O 1
ATOM 2282 N N . LEU A 1 285 ? -50.451 17.116 -28.222 1.00 48.97 285 LEU A N 1
ATOM 2283 C CA . LEU A 1 285 ? -51.374 15.972 -28.283 1.00 48.97 285 LEU A CA 1
ATOM 2284 C C . LEU A 1 285 ? -52.848 16.372 -28.107 1.00 48.97 285 LEU A C 1
ATOM 2286 O O . LEU A 1 285 ? -53.719 15.747 -28.712 1.00 48.97 285 LEU A O 1
ATOM 2290 N N . LYS A 1 286 ? -53.143 17.418 -27.322 1.00 51.34 286 LYS A N 1
ATOM 2291 C CA . LYS A 1 286 ? -54.504 17.973 -27.197 1.00 51.34 286 LYS A CA 1
ATOM 2292 C C . LYS A 1 286 ? -54.932 18.799 -28.411 1.00 51.34 286 LYS A C 1
ATOM 2294 O O . LYS A 1 286 ? -56.112 18.786 -28.726 1.00 51.34 286 LYS A O 1
ATOM 2299 N N . ALA A 1 287 ? -54.005 19.473 -29.090 1.00 52.47 287 ALA A N 1
ATOM 2300 C CA . ALA A 1 287 ? -54.293 20.277 -30.283 1.00 52.47 287 ALA A CA 1
ATOM 2301 C C . ALA A 1 287 ? -54.487 19.445 -31.571 1.00 52.47 287 ALA A C 1
ATOM 2303 O O . ALA A 1 287 ? -54.854 19.993 -32.607 1.00 52.47 287 ALA A O 1
ATOM 2304 N N . ILE A 1 288 ? -54.205 18.136 -31.522 1.00 47.50 288 ILE A N 1
ATOM 2305 C CA . ILE A 1 288 ? -54.312 17.199 -32.657 1.00 47.50 288 ILE A CA 1
ATOM 2306 C C . ILE A 1 288 ? -55.583 16.315 -32.565 1.00 47.50 288 ILE A C 1
ATOM 2308 O O . ILE A 1 288 ? -55.844 15.521 -33.471 1.00 47.50 288 ILE A O 1
ATOM 2312 N N . LYS A 1 289 ? -56.397 16.467 -31.509 1.00 44.72 289 LYS A N 1
ATOM 2313 C CA . LYS A 1 289 ? -57.780 15.958 -31.446 1.00 44.72 289 LYS A CA 1
ATOM 2314 C C . LYS A 1 289 ? -58.761 17.012 -31.942 1.00 44.72 289 LYS A C 1
ATOM 2316 O O . LYS A 1 289 ? -59.761 16.588 -32.557 1.00 44.72 289 LYS A O 1
#

pLDDT: mean 73.9, std 21.54, range [27.86, 97.12]

Secondary structure (DSSP, 8-state):
-HHHHHHHHHHHHHHHHT---------PPPP--HHHHHSGGGEEEEEEEEEEESS-EEEESSTTS--EEEEE-TT-EEEEEEEEE-TT--EEEEEEE--SSS----EEEEEEGGGEEEEP-HHHHHHHHGGG-EE--STTTT---SSEEEEESSTTS-EEEEEETTTPPPTTTS---TTSS-SEEEE-TTS-EEEEEEEEEPTTS-EEEEEEEETT-TT-S--GGGT---TT-------------HHHHHHHHHHHHHHH-S-SSSTTHHHHHHHHHHHHHHHHHHHT-

Radius of gyration: 26.25 Å; chains: 1; bounding box: 81×44×69 Å

Sequence (289 aa):
MKRIMICVFLCIALLSVFGGKAVFADAIAEPANQFYHDNPRECEFISWRSFEVREDSPLLETPLDSVKNGEVKKGETVYSGFVYTDENGVEWCCCSFWFADNSDERKDGWIEKDKLSEIYNVFTFIDEHDPEMTDYNGELDGFIPQNEVILWEYPMGRICGRVPADKAYTRETYPFEKQELGDRCWTDEKGNVWVYIYRYICKGGERYDNCWIFASAPEAEELSAYGYDISASAGTAVSGSLSISEEETEEAYESAVKSLNPHKKDFILPFVLSAGTVLLSLILLKAIK